Protein AF-A0A9N9AGW9-F1 (afdb_monomer)

Foldseek 3Di:
DDDDDDDDPDDPPDDDPVRDPDPCPCVVVVCVVVVDDDDDDDDDDDDDDDPPPDPPPDDDDDDDDDDPDPDPVVVVVVVVVVVVVVVVVVVVVVVVVVVVVVVVVVVVVVVVVVVVVVVVVVVVVVVVVVVVVVVVVVVVVVVVVVVVVLVVLQVVQLVVQLPPLCCQPPVNLVPDALVVVQVSHSVVLLVVLLVVLPVPPDPPDPRVSSVVSSVVVLVVSCVVDVSRFGSVLVSVQVCCCPPVVDLWGQDSNRDIDGNPDPVVVVVVVVVSVVVSVVVVVVVVPPPDDD

Structure (mmCIF, N/CA/C/O backbone):
data_AF-A0A9N9AGW9-F1
#
_entry.id   AF-A0A9N9AGW9-F1
#
loop_
_atom_site.group_PDB
_atom_site.id
_atom_site.type_symbol
_atom_site.label_atom_id
_atom_site.label_alt_id
_atom_site.label_comp_id
_atom_site.label_asym_id
_atom_site.label_entity_id
_atom_site.label_seq_id
_atom_site.pdbx_PDB_ins_code
_atom_site.Cartn_x
_atom_site.Cartn_y
_atom_site.Cartn_z
_atom_site.occupancy
_atom_site.B_iso_or_equiv
_atom_site.auth_seq_id
_atom_site.auth_comp_id
_atom_site.auth_asym_id
_atom_site.auth_atom_id
_atom_site.pdbx_PDB_model_num
ATOM 1 N N . MET A 1 1 ? -45.856 -18.310 5.777 1.00 39.62 1 MET A N 1
ATOM 2 C CA . MET A 1 1 ? -45.037 -18.115 4.560 1.00 39.62 1 MET A CA 1
ATOM 3 C C . MET A 1 1 ? -43.568 -18.125 4.965 1.00 39.62 1 MET A C 1
ATOM 5 O O . MET A 1 1 ? -43.190 -17.313 5.794 1.00 39.62 1 MET A O 1
ATOM 9 N N . ARG A 1 2 ? -42.775 -19.092 4.481 1.00 32.56 2 ARG A N 1
ATOM 10 C CA . ARG A 1 2 ? -41.325 -19.179 4.751 1.00 32.56 2 ARG A CA 1
ATOM 11 C C . ARG A 1 2 ? -40.558 -18.395 3.678 1.00 32.56 2 ARG A C 1
ATOM 13 O O . ARG A 1 2 ? -40.870 -18.600 2.503 1.00 32.56 2 ARG A O 1
ATOM 20 N N . PRO A 1 3 ? -39.548 -17.579 4.019 1.00 37.03 3 PRO A N 1
ATOM 21 C CA . PRO A 1 3 ? -38.620 -17.078 3.022 1.00 37.03 3 PRO A CA 1
ATOM 22 C C . PRO A 1 3 ? -37.654 -18.196 2.613 1.00 37.03 3 PRO A C 1
ATOM 24 O O . PRO A 1 3 ? -37.160 -18.966 3.438 1.00 37.03 3 PRO A O 1
ATOM 27 N N . LYS A 1 4 ? -37.462 -18.317 1.299 1.00 39.00 4 LYS A N 1
ATOM 28 C CA . LYS A 1 4 ? -36.583 -19.284 0.639 1.00 39.00 4 LYS A CA 1
ATOM 29 C C . LYS A 1 4 ? -35.119 -18.865 0.812 1.00 39.00 4 LYS A C 1
ATOM 31 O O . LYS A 1 4 ? -34.799 -17.685 0.737 1.00 39.00 4 LYS A O 1
ATOM 36 N N . ASN A 1 5 ? -34.261 -19.869 0.991 1.00 38.06 5 ASN A N 1
ATOM 37 C CA . ASN A 1 5 ? -32.802 -19.790 1.045 1.00 38.06 5 ASN A CA 1
ATOM 38 C C . ASN A 1 5 ? -32.203 -18.892 -0.052 1.00 38.06 5 ASN A C 1
ATOM 40 O O . ASN A 1 5 ? -32.338 -19.191 -1.241 1.00 38.06 5 ASN A O 1
ATOM 44 N N . LEU A 1 6 ? -31.471 -17.855 0.357 1.00 41.34 6 LEU A N 1
ATOM 45 C CA . LEU A 1 6 ? -30.494 -17.165 -0.483 1.00 41.34 6 LEU A CA 1
ATOM 46 C C . LEU A 1 6 ? -29.223 -18.023 -0.545 1.00 41.34 6 LEU A C 1
ATOM 48 O O . LEU A 1 6 ? -28.605 -18.313 0.477 1.00 41.34 6 LEU A O 1
ATOM 52 N N . ARG A 1 7 ? -28.872 -18.474 -1.754 1.00 37.84 7 ARG A N 1
ATOM 53 C CA . ARG A 1 7 ? -27.597 -19.146 -2.048 1.00 37.84 7 ARG A CA 1
ATOM 54 C C . ARG A 1 7 ? -26.442 -18.140 -1.923 1.00 37.84 7 ARG A C 1
ATOM 56 O O . ARG A 1 7 ? -26.651 -16.974 -2.262 1.00 37.84 7 ARG A O 1
ATOM 63 N N . PRO A 1 8 ? -25.227 -18.562 -1.534 1.00 39.12 8 PRO A N 1
ATOM 64 C CA . PRO A 1 8 ? -24.060 -17.692 -1.581 1.00 39.12 8 PRO A CA 1
ATOM 65 C C . PRO A 1 8 ? -23.710 -17.380 -3.040 1.00 39.12 8 PRO A C 1
ATOM 67 O O . PRO A 1 8 ? -23.659 -18.284 -3.879 1.00 39.12 8 PRO A O 1
ATOM 70 N N . LEU A 1 9 ? -23.479 -16.101 -3.335 1.00 39.25 9 LEU A N 1
ATOM 71 C CA . LEU A 1 9 ? -22.950 -15.648 -4.614 1.00 39.25 9 LEU A CA 1
ATOM 72 C C . LEU A 1 9 ? -21.579 -16.289 -4.873 1.00 39.25 9 LEU A C 1
ATOM 74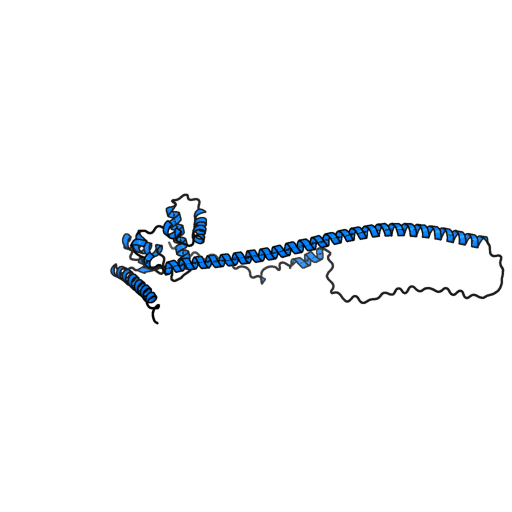 O O . LEU A 1 9 ? -20.635 -16.115 -4.109 1.00 39.25 9 LEU A O 1
ATOM 78 N N . SER A 1 10 ? -21.545 -17.041 -5.971 1.00 39.97 10 SER A N 1
ATOM 79 C CA . SER A 1 10 ? -20.407 -17.509 -6.760 1.00 39.97 10 SER A CA 1
ATOM 80 C C . SER A 1 10 ? -19.056 -16.873 -6.413 1.00 39.97 10 SER A C 1
ATOM 82 O O . SER A 1 10 ? -18.789 -15.721 -6.752 1.00 39.97 10 SER A O 1
ATOM 84 N N . ALA A 1 11 ? -18.165 -17.678 -5.835 1.00 41.03 11 ALA A N 1
ATOM 85 C CA . ALA A 1 11 ? -16.736 -17.416 -5.852 1.00 41.03 11 ALA A CA 1
ATOM 86 C C . ALA A 1 11 ? -16.275 -17.302 -7.313 1.00 41.03 11 ALA A C 1
ATOM 88 O O . ALA A 1 11 ? -16.362 -18.263 -8.077 1.00 41.03 11 ALA A O 1
ATOM 89 N N . TYR A 1 12 ? -15.802 -16.123 -7.712 1.00 48.88 12 TYR A N 1
ATOM 90 C CA . TYR A 1 12 ? -15.108 -15.941 -8.981 1.00 48.88 12 TYR A CA 1
ATOM 91 C C . TYR A 1 12 ? -13.812 -16.760 -8.946 1.00 48.88 12 TYR A C 1
ATOM 93 O O . TYR A 1 12 ? -12.793 -16.330 -8.405 1.00 48.88 12 TYR A O 1
ATOM 101 N N . LEU A 1 13 ? -13.864 -17.971 -9.497 1.00 53.69 13 LEU A N 1
ATOM 102 C CA . LEU A 1 13 ? -12.686 -18.773 -9.799 1.00 53.69 13 LEU A CA 1
ATOM 103 C C . LEU A 1 13 ? -11.883 -18.033 -10.873 1.00 53.69 13 LEU A C 1
ATOM 105 O O . LEU A 1 13 ? -12.264 -18.020 -12.042 1.00 53.69 13 LEU A O 1
ATOM 109 N N . LYS A 1 14 ? -10.783 -17.387 -10.472 1.00 54.12 14 LYS A N 1
ATOM 110 C CA . LYS A 1 14 ? -9.807 -16.838 -11.420 1.00 54.12 14 LYS A CA 1
ATOM 111 C C . LYS A 1 14 ? -9.268 -17.989 -12.291 1.00 54.12 14 LYS A C 1
ATOM 113 O O . LYS A 1 14 ? -8.845 -19.000 -11.720 1.00 54.12 14 LYS A O 1
ATOM 118 N N . PRO A 1 15 ? -9.281 -17.869 -13.632 1.00 61.16 15 PRO A N 1
ATOM 119 C CA . PRO A 1 15 ? -8.738 -18.896 -14.515 1.00 61.16 15 PRO A CA 1
ATOM 120 C C . PRO A 1 15 ? -7.250 -19.108 -14.218 1.00 61.16 15 PRO A C 1
ATOM 122 O O . PRO A 1 15 ? -6.514 -18.157 -13.940 1.00 61.16 15 PRO A O 1
ATOM 125 N N . LYS A 1 16 ? -6.809 -20.370 -14.212 1.00 65.25 16 LYS A N 1
ATOM 126 C CA . LYS A 1 16 ? -5.402 -20.702 -13.958 1.00 65.25 16 LYS A CA 1
ATOM 127 C C . LYS A 1 16 ? -4.586 -20.290 -15.183 1.00 65.25 16 LYS A C 1
ATOM 129 O O . LYS A 1 16 ? -5.079 -20.362 -16.299 1.00 65.25 16 LYS A O 1
ATOM 134 N N . ALA A 1 17 ? -3.322 -19.916 -14.991 1.00 55.41 17 ALA A N 1
ATOM 135 C CA . ALA A 1 17 ? -2.456 -19.426 -16.072 1.00 55.41 17 ALA A CA 1
ATOM 136 C C . ALA A 1 17 ? -2.334 -20.388 -17.274 1.00 55.41 17 ALA A C 1
ATOM 138 O O . ALA A 1 17 ? -2.163 -19.943 -18.398 1.00 55.41 17 ALA A O 1
ATOM 139 N N . LYS A 1 18 ? -2.482 -21.699 -17.047 1.00 66.62 18 LYS A N 1
ATOM 140 C CA . LYS A 1 18 ? -2.506 -22.731 -18.098 1.00 66.62 18 LYS A CA 1
ATOM 141 C C . LYS A 1 18 ? -3.755 -22.707 -18.994 1.00 66.62 18 LYS A C 1
ATOM 143 O O . LYS A 1 18 ? -3.737 -23.309 -20.059 1.00 66.62 18 LYS A O 1
ATOM 148 N N . ASP A 1 19 ? -4.826 -22.065 -18.530 1.00 70.25 19 ASP A N 1
ATOM 149 C CA . ASP A 1 19 ? -6.111 -21.947 -19.223 1.00 70.25 19 ASP A CA 1
ATOM 150 C C . ASP A 1 19 ? -6.223 -20.586 -19.950 1.00 70.25 19 ASP A C 1
ATOM 152 O O . ASP A 1 19 ? -7.239 -20.302 -20.582 1.00 70.25 19 ASP A O 1
ATOM 156 N N . LEU A 1 20 ? -5.189 -19.734 -19.853 1.00 69.56 20 LEU A N 1
ATOM 157 C CA . LEU A 1 20 ? -5.075 -18.481 -20.597 1.00 69.56 20 LEU A CA 1
ATOM 158 C C . LEU A 1 20 ? -4.265 -18.713 -21.883 1.00 69.56 20 LEU A C 1
ATOM 160 O O . LEU A 1 20 ? -3.260 -19.427 -21.847 1.00 69.56 20 LEU A O 1
ATOM 164 N N . PRO A 1 21 ? -4.669 -18.115 -23.016 1.00 68.56 21 PRO A N 1
ATOM 165 C CA . PRO A 1 21 ? -3.912 -18.219 -24.255 1.00 68.56 21 PRO A CA 1
ATOM 166 C C . PRO A 1 21 ? -2.508 -17.634 -24.068 1.00 68.56 21 PRO A C 1
ATOM 168 O O . PRO A 1 21 ? -2.328 -16.606 -23.411 1.00 68.56 21 PRO A O 1
ATOM 171 N N . CYS A 1 22 ? -1.503 -18.301 -24.639 1.00 67.94 22 CYS A N 1
ATOM 172 C CA . CYS A 1 22 ? -0.135 -17.800 -24.622 1.00 67.94 22 CYS A CA 1
ATOM 173 C C . CYS A 1 22 ? -0.100 -16.421 -25.292 1.00 67.94 22 CYS A C 1
ATOM 175 O O . CYS A 1 22 ? -0.507 -16.285 -26.444 1.00 67.94 22 CYS A O 1
ATOM 177 N N . LEU A 1 23 ? 0.430 -15.416 -24.590 1.00 65.38 23 LEU A N 1
ATOM 178 C CA . LEU A 1 23 ? 0.577 -14.046 -25.102 1.00 65.38 23 LEU A CA 1
ATOM 179 C C . LEU A 1 23 ? 1.407 -13.970 -26.396 1.00 65.38 23 LEU A C 1
ATOM 181 O O . LEU A 1 23 ? 1.307 -13.001 -27.138 1.00 65.38 23 LEU A O 1
ATOM 185 N N . PHE A 1 24 ? 2.199 -15.007 -26.671 1.00 62.34 24 PHE A N 1
ATOM 186 C CA . PHE A 1 24 ? 3.050 -15.125 -27.851 1.00 62.34 24 PHE A CA 1
ATOM 187 C C . PHE A 1 24 ? 2.511 -16.108 -28.897 1.00 62.34 24 PHE A C 1
ATOM 189 O O . PHE A 1 24 ? 3.219 -16.402 -29.856 1.00 62.34 24 PHE A O 1
ATOM 196 N N . ALA A 1 25 ? 1.287 -16.627 -28.741 1.00 70.81 25 ALA A N 1
ATOM 197 C CA . ALA A 1 25 ? 0.709 -17.582 -29.691 1.00 70.81 25 ALA A CA 1
ATOM 198 C C . ALA A 1 25 ? 0.660 -17.016 -31.121 1.00 70.81 25 ALA A C 1
ATOM 200 O O . ALA A 1 25 ? 0.974 -17.722 -32.071 1.00 70.81 25 ALA A O 1
ATOM 201 N N . GLU A 1 26 ? 0.359 -15.723 -31.255 1.00 65.44 26 GLU A N 1
ATOM 202 C CA . GLU A 1 26 ? 0.309 -15.022 -32.546 1.00 65.44 26 GLU A CA 1
ATOM 203 C C . GLU A 1 26 ? 1.670 -14.482 -33.005 1.00 65.44 26 GLU A C 1
ATOM 205 O O . GLU A 1 26 ? 1.784 -13.953 -34.111 1.00 65.44 26 GLU A O 1
ATOM 210 N N . LEU A 1 27 ? 2.711 -14.564 -32.164 1.00 65.62 27 LEU A N 1
ATOM 211 C CA . LEU A 1 27 ? 4.005 -13.959 -32.476 1.00 65.62 27 LEU A CA 1
ATOM 212 C C . LEU A 1 27 ? 4.631 -14.639 -33.693 1.00 65.62 27 LEU A C 1
ATOM 214 O O . LEU A 1 27 ? 5.149 -13.949 -34.555 1.00 65.62 27 LEU A O 1
ATOM 218 N N . VAL A 1 28 ? 4.547 -15.968 -33.790 1.00 62.41 28 VAL A N 1
ATOM 219 C CA . VAL A 1 28 ? 5.167 -16.744 -34.878 1.00 62.41 28 VAL A CA 1
ATOM 220 C C . VAL A 1 28 ? 4.472 -16.502 -36.227 1.00 62.41 28 VAL A C 1
ATOM 222 O O . VAL A 1 28 ? 5.151 -16.347 -37.245 1.00 62.41 28 VAL A O 1
ATOM 225 N N . GLU A 1 29 ? 3.139 -16.399 -36.243 1.00 65.12 29 GLU A N 1
ATOM 226 C CA . GLU A 1 29 ? 2.378 -16.042 -37.453 1.00 65.12 29 GLU A CA 1
ATOM 227 C C . GLU A 1 29 ? 2.685 -14.605 -37.896 1.00 65.12 29 GLU A C 1
ATOM 229 O O . GLU A 1 29 ? 3.076 -14.382 -39.040 1.00 65.12 29 GLU A O 1
ATOM 234 N N . LYS A 1 30 ? 2.654 -13.629 -36.980 1.00 69.25 30 LYS A N 1
ATOM 235 C CA . LYS A 1 30 ? 2.974 -12.230 -37.323 1.00 69.25 30 LYS A CA 1
ATOM 236 C C . LYS A 1 30 ? 4.440 -12.023 -37.723 1.00 69.25 30 LYS A C 1
ATOM 238 O O . LYS A 1 30 ? 4.740 -11.147 -38.530 1.00 69.25 30 LYS A O 1
ATOM 243 N N . TYR A 1 31 ? 5.363 -12.827 -37.190 1.00 64.06 31 TYR A N 1
ATOM 244 C CA . TYR A 1 31 ? 6.790 -12.757 -37.527 1.00 64.06 31 TYR A CA 1
ATOM 245 C C . TYR A 1 31 ? 7.067 -13.183 -38.975 1.00 64.06 31 TYR A C 1
ATOM 247 O O . TYR A 1 31 ? 7.946 -12.620 -39.627 1.00 64.06 31 TYR A O 1
ATOM 255 N N . SER A 1 32 ? 6.304 -14.153 -39.487 1.00 60.47 32 SER A N 1
ATOM 256 C CA . SER A 1 32 ? 6.436 -14.648 -40.862 1.00 60.47 32 SER A CA 1
ATOM 257 C C . SER A 1 32 ? 5.759 -13.729 -41.887 1.00 60.47 32 SER A C 1
ATOM 259 O O . SER A 1 32 ? 6.286 -13.559 -42.986 1.00 60.47 32 SER A O 1
ATOM 261 N N . GLU A 1 33 ? 4.674 -13.044 -41.512 1.00 71.06 33 GLU A N 1
ATOM 262 C CA . GLU A 1 33 ? 4.042 -11.999 -42.337 1.00 71.06 33 GLU A CA 1
ATOM 263 C C . GLU A 1 33 ? 4.923 -10.750 -42.518 1.00 71.06 33 GLU A C 1
ATOM 265 O O . GLU A 1 33 ? 4.867 -10.094 -43.557 1.00 71.06 33 GLU A O 1
ATOM 270 N N . ALA A 1 34 ? 5.782 -10.436 -41.542 1.00 72.12 34 ALA A N 1
ATOM 271 C CA . ALA A 1 34 ? 6.659 -9.262 -41.573 1.00 72.12 34 ALA A CA 1
ATOM 272 C C . ALA A 1 34 ? 7.872 -9.392 -42.522 1.00 72.12 34 ALA A C 1
ATOM 274 O O . ALA A 1 34 ? 8.691 -8.475 -42.598 1.00 72.12 34 ALA A O 1
ATOM 275 N N . GLY A 1 35 ? 8.024 -10.516 -43.236 1.00 58.09 35 GLY A N 1
ATOM 276 C CA . GLY A 1 35 ? 9.119 -10.730 -44.193 1.00 58.09 35 GLY A CA 1
ATOM 277 C C . GLY A 1 35 ? 10.514 -10.808 -43.557 1.00 58.09 35 GLY A C 1
ATOM 278 O O . GLY A 1 35 ? 11.524 -10.667 -44.252 1.00 58.09 35 GLY A O 1
ATOM 279 N N . LEU A 1 36 ? 10.589 -11.016 -42.240 1.00 58.62 36 LEU A N 1
ATOM 280 C CA . LEU A 1 36 ? 11.844 -11.130 -41.503 1.00 58.62 36 LEU A CA 1
ATOM 281 C C . LEU A 1 36 ? 12.452 -12.522 -41.724 1.00 58.62 36 LEU A C 1
ATOM 283 O O . LEU A 1 36 ? 11.778 -13.542 -41.590 1.00 58.62 36 LEU A O 1
ATOM 287 N N . LYS A 1 37 ? 13.743 -12.571 -42.074 1.00 63.19 37 LYS A N 1
ATOM 288 C CA . LYS A 1 37 ? 14.465 -13.839 -42.259 1.00 63.19 37 LYS A CA 1
ATOM 289 C C . LYS A 1 37 ? 14.507 -14.617 -40.942 1.00 63.19 37 LYS A C 1
ATOM 291 O O . LYS A 1 37 ? 14.854 -14.055 -39.906 1.00 63.19 37 LYS A O 1
ATOM 296 N N . SER A 1 38 ? 14.216 -15.918 -40.997 1.00 57.28 38 SER A N 1
ATOM 297 C CA . SER A 1 38 ? 14.439 -16.818 -39.866 1.00 57.28 38 SER A CA 1
ATOM 298 C C . SER A 1 38 ? 15.921 -16.817 -39.496 1.00 57.28 38 SER A C 1
ATOM 300 O O . SER A 1 38 ? 16.772 -16.964 -40.375 1.00 57.28 38 SER A O 1
ATOM 302 N N . CYS A 1 39 ? 16.231 -16.664 -38.209 1.00 45.19 39 CYS A N 1
ATOM 303 C CA . CYS A 1 39 ? 17.586 -16.842 -37.701 1.00 45.19 39 CYS A CA 1
ATOM 304 C C . CYS A 1 39 ? 18.043 -18.281 -37.972 1.00 45.19 39 CYS A C 1
ATOM 306 O O . CYS A 1 39 ? 17.674 -19.198 -37.242 1.00 45.19 39 CYS A O 1
ATOM 308 N N . GLU A 1 40 ? 18.838 -18.484 -39.019 1.00 49.09 40 GLU A N 1
ATOM 309 C CA . GLU A 1 40 ? 19.599 -19.717 -39.174 1.00 49.09 40 GLU A CA 1
ATOM 310 C C . GLU A 1 40 ? 20.774 -19.689 -38.194 1.00 49.09 40 GLU A C 1
ATOM 312 O O . GLU A 1 40 ? 21.526 -18.714 -38.113 1.00 49.09 40 GLU A O 1
ATOM 317 N N . GLU A 1 41 ? 20.918 -20.761 -37.417 1.00 43.53 41 GLU A N 1
ATOM 318 C CA . GLU A 1 41 ? 22.065 -20.969 -36.542 1.00 43.53 41 GLU A CA 1
ATOM 319 C C . GLU A 1 41 ? 23.362 -20.889 -37.359 1.00 43.53 41 GLU A C 1
ATOM 321 O O . GLU A 1 41 ? 23.598 -21.684 -38.271 1.00 43.53 41 GLU A O 1
ATOM 326 N N . ASN A 1 42 ? 24.207 -19.913 -37.014 1.00 39.69 42 ASN A N 1
ATOM 327 C CA . ASN A 1 42 ? 25.498 -19.638 -37.639 1.00 39.69 42 ASN A CA 1
ATOM 328 C C . ASN A 1 42 ? 26.377 -20.897 -37.745 1.00 39.69 42 ASN A C 1
ATOM 330 O O . ASN A 1 42 ? 27.149 -21.232 -36.840 1.00 39.69 42 ASN A O 1
ATOM 334 N N . LYS A 1 43 ? 26.361 -21.548 -38.910 1.00 42.94 43 LYS A N 1
ATOM 335 C CA . LYS A 1 43 ? 27.459 -22.414 -39.338 1.00 42.94 43 LYS A CA 1
ATOM 336 C C . LYS A 1 43 ? 28.600 -21.528 -39.827 1.00 42.94 43 LYS A C 1
ATOM 338 O O . LYS A 1 43 ? 28.563 -21.011 -40.932 1.00 42.94 43 LYS A O 1
ATOM 343 N N . ARG A 1 44 ? 29.599 -21.376 -38.951 1.00 36.81 44 ARG A N 1
ATOM 344 C CA . ARG A 1 44 ? 31.030 -21.142 -39.227 1.00 36.81 44 ARG A CA 1
ATOM 345 C C . ARG A 1 44 ? 31.345 -20.490 -40.585 1.00 36.81 44 ARG A C 1
ATOM 347 O O . ARG A 1 44 ? 31.423 -21.183 -41.594 1.00 36.81 44 ARG A O 1
ATOM 354 N N . PHE A 1 45 ? 31.714 -19.210 -40.555 1.00 33.66 45 PHE A N 1
ATOM 355 C CA . PHE A 1 45 ? 32.563 -18.613 -41.587 1.00 33.66 45 PHE A CA 1
ATOM 356 C C . PHE A 1 45 ? 33.915 -19.346 -41.604 1.00 33.66 45 PHE A C 1
ATOM 358 O O . PHE A 1 45 ? 34.796 -19.078 -40.787 1.00 33.66 45 PHE A O 1
ATOM 365 N N . ARG A 1 46 ? 34.053 -20.326 -42.501 1.00 33.81 46 ARG A N 1
ATOM 366 C CA . ARG A 1 46 ? 35.348 -20.784 -43.007 1.00 33.81 46 ARG A CA 1
ATOM 367 C C . ARG A 1 46 ? 35.615 -20.062 -44.319 1.00 33.81 46 ARG A C 1
ATOM 369 O O . ARG A 1 46 ? 34.702 -19.880 -45.120 1.00 33.81 46 ARG A O 1
ATOM 376 N N . SER A 1 47 ? 36.862 -19.632 -44.451 1.00 42.22 47 SER A N 1
ATOM 377 C CA . SER A 1 47 ? 37.442 -19.023 -45.634 1.00 42.22 47 SER A CA 1
ATOM 378 C C . SER A 1 47 ? 37.238 -19.892 -46.872 1.00 42.22 47 SER A C 1
ATOM 380 O O . SER A 1 47 ? 37.228 -21.118 -46.774 1.00 42.22 47 SER A O 1
ATOM 382 N N . ASP A 1 48 ? 37.058 -19.225 -48.008 1.00 32.31 48 ASP A N 1
ATOM 383 C CA . ASP A 1 48 ? 37.844 -19.397 -49.236 1.00 32.31 48 ASP A CA 1
ATOM 384 C C . ASP A 1 48 ? 36.969 -19.046 -50.435 1.00 32.31 48 ASP A C 1
ATOM 386 O O . ASP A 1 48 ? 35.952 -19.688 -50.665 1.00 32.31 48 ASP A O 1
ATOM 390 N N . THR A 1 49 ? 37.424 -18.086 -51.238 1.00 33.81 49 THR A N 1
ATOM 391 C CA . THR A 1 49 ? 37.398 -18.232 -52.697 1.00 33.81 49 THR A CA 1
ATOM 392 C C . THR A 1 49 ? 38.539 -17.414 -53.288 1.00 33.81 49 THR A C 1
ATOM 394 O O . THR A 1 49 ? 38.436 -16.198 -53.431 1.00 33.81 49 THR A O 1
ATOM 397 N N . ASN A 1 50 ? 39.633 -18.125 -53.559 1.00 37.53 50 ASN A N 1
ATOM 398 C CA . ASN A 1 50 ? 40.554 -17.993 -54.685 1.00 37.53 50 ASN A CA 1
ATOM 399 C C . ASN A 1 50 ? 40.283 -16.837 -55.663 1.00 37.53 50 ASN A C 1
ATOM 401 O O . ASN A 1 50 ? 39.372 -16.907 -56.487 1.00 37.53 50 ASN A O 1
ATOM 405 N N . GLU A 1 51 ? 41.192 -15.864 -55.675 1.00 37.47 51 GLU A N 1
ATOM 406 C CA . GLU A 1 51 ? 41.552 -15.133 -56.891 1.00 37.47 51 GLU A CA 1
ATOM 407 C C . GLU A 1 51 ? 42.607 -15.949 -57.653 1.00 37.47 51 GLU A C 1
ATOM 409 O O . GLU A 1 51 ? 43.791 -15.628 -57.656 1.00 37.47 51 GLU A O 1
ATOM 414 N N . ASP A 1 52 ? 42.171 -17.027 -58.305 1.00 40.22 52 ASP A N 1
ATOM 415 C CA . ASP A 1 52 ? 42.926 -17.626 -59.405 1.00 40.22 52 ASP A CA 1
ATOM 416 C C . ASP A 1 52 ? 42.445 -16.969 -60.701 1.00 40.22 52 ASP A C 1
ATOM 418 O O . ASP A 1 52 ? 41.579 -17.494 -61.397 1.00 40.22 52 ASP A O 1
ATOM 422 N N . ASN A 1 53 ? 43.000 -15.803 -61.039 1.00 38.69 53 ASN A N 1
ATOM 423 C CA . ASN A 1 53 ? 42.971 -15.321 -62.418 1.00 38.69 53 ASN A CA 1
ATOM 424 C C . ASN A 1 53 ? 44.364 -15.464 -63.023 1.00 38.69 53 ASN A C 1
ATOM 426 O O . ASN A 1 53 ? 45.219 -14.583 -62.971 1.00 38.69 53 ASN A O 1
ATOM 430 N N . VAL A 1 54 ? 44.538 -16.666 -63.565 1.00 37.59 54 VAL A N 1
ATOM 431 C CA . VAL A 1 54 ? 45.455 -17.095 -64.616 1.00 37.59 54 VAL A CA 1
ATOM 432 C C . VAL A 1 54 ? 45.982 -15.912 -65.437 1.00 37.59 54 VAL A C 1
ATOM 434 O O . VAL A 1 54 ? 45.323 -15.418 -66.352 1.00 37.59 54 VAL A O 1
ATOM 437 N N . ILE A 1 55 ? 47.220 -15.497 -65.160 1.00 39.94 55 ILE A N 1
ATOM 438 C CA . ILE A 1 55 ? 48.035 -14.800 -66.154 1.00 39.94 55 ILE A CA 1
ATOM 439 C C . ILE A 1 55 ? 48.325 -15.838 -67.237 1.00 39.94 55 ILE A C 1
ATOM 441 O O . ILE A 1 55 ? 49.230 -16.664 -67.107 1.00 39.94 55 ILE A O 1
ATOM 445 N N . ALA A 1 56 ? 47.524 -15.825 -68.300 1.00 37.25 56 ALA A N 1
ATOM 446 C CA . ALA A 1 56 ? 47.870 -16.488 -69.543 1.00 37.25 56 ALA A CA 1
ATOM 447 C C . ALA A 1 56 ? 49.109 -15.776 -70.105 1.00 37.25 56 ALA A C 1
ATOM 449 O O . ALA A 1 56 ? 49.021 -14.771 -70.807 1.00 37.25 56 ALA A O 1
ATOM 450 N N . SER A 1 57 ? 50.283 -16.271 -69.720 1.00 39.16 57 SER A N 1
ATOM 451 C CA . SER A 1 57 ? 51.549 -15.963 -70.367 1.00 39.16 57 SER A CA 1
ATOM 452 C C . SER A 1 57 ? 51.436 -16.427 -71.817 1.00 39.16 57 SER A C 1
ATOM 454 O O . SER A 1 57 ? 51.475 -17.623 -72.105 1.00 39.16 57 SER A O 1
ATOM 456 N N . ILE A 1 58 ? 51.231 -15.479 -72.728 1.00 37.97 58 ILE A N 1
ATOM 457 C CA . ILE A 1 58 ? 51.360 -15.719 -74.161 1.00 37.97 58 ILE A CA 1
ATOM 458 C C . ILE A 1 58 ? 52.853 -15.938 -74.417 1.00 37.97 58 ILE A C 1
ATOM 460 O O . ILE A 1 58 ? 53.633 -14.989 -74.473 1.00 37.97 58 ILE A O 1
ATOM 464 N N . ARG A 1 59 ? 53.259 -17.206 -74.520 1.00 36.94 59 ARG A N 1
ATOM 465 C CA . ARG A 1 59 ? 54.495 -17.581 -75.207 1.00 36.94 59 ARG A CA 1
ATOM 466 C C . ARG A 1 59 ? 54.238 -17.408 -76.699 1.00 36.94 59 ARG A C 1
ATOM 468 O O . ARG A 1 59 ? 53.366 -18.079 -77.243 1.00 36.94 59 ARG A O 1
ATOM 475 N N . PHE A 1 60 ? 54.974 -16.509 -77.338 1.00 33.62 60 PHE A N 1
ATOM 476 C CA . PHE A 1 60 ? 55.160 -16.553 -78.781 1.00 33.62 60 PHE A CA 1
ATOM 477 C C . PHE A 1 60 ? 56.409 -17.388 -79.043 1.00 33.62 60 PHE A C 1
ATOM 479 O O . PHE A 1 60 ? 57.516 -16.874 -78.931 1.00 33.62 60 PHE A O 1
ATOM 486 N N . ASP A 1 61 ? 56.212 -18.663 -79.369 1.00 37.09 61 ASP A N 1
ATOM 487 C CA . ASP A 1 61 ? 57.191 -19.420 -80.141 1.00 37.09 61 ASP A CA 1
ATOM 488 C C . ASP A 1 61 ? 56.652 -19.517 -81.567 1.00 37.09 61 ASP A C 1
ATOM 490 O O . ASP A 1 61 ? 55.642 -20.175 -81.827 1.00 37.09 61 ASP A O 1
ATOM 494 N N . THR A 1 62 ? 57.304 -18.821 -82.491 1.00 37.00 62 THR A N 1
ATOM 495 C CA . THR A 1 62 ? 57.325 -19.187 -83.909 1.00 37.00 62 THR A CA 1
ATOM 496 C C . THR A 1 62 ? 58.576 -18.564 -84.521 1.00 37.00 62 THR A C 1
ATOM 498 O O . THR A 1 62 ? 58.558 -17.451 -85.037 1.00 37.00 62 THR A O 1
ATOM 501 N N . GLU A 1 63 ? 59.697 -19.273 -84.389 1.00 45.09 63 GLU A N 1
ATOM 502 C CA . GLU A 1 63 ? 60.742 -19.210 -85.407 1.00 45.09 63 GLU A CA 1
ATOM 503 C C . GLU A 1 63 ? 60.239 -20.027 -86.599 1.00 45.09 63 GLU A C 1
ATOM 505 O O . GLU A 1 63 ? 60.135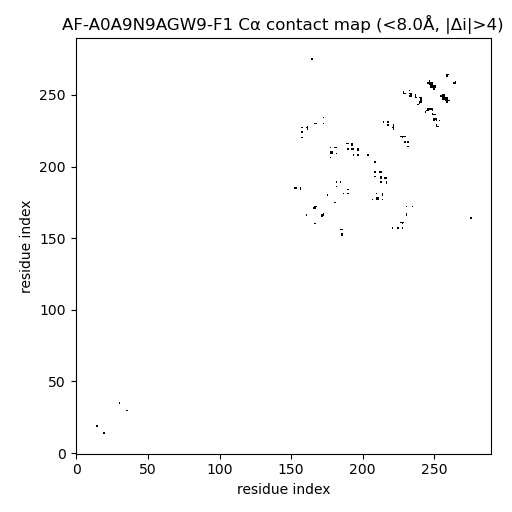 -21.249 -86.517 1.00 45.09 63 GLU A O 1
ATOM 510 N N . GLU A 1 64 ? 59.910 -19.355 -87.696 1.00 39.94 64 GLU A N 1
ATOM 511 C CA . GLU A 1 64 ? 60.075 -19.935 -89.024 1.00 39.94 64 GLU A CA 1
ATOM 512 C C . GLU A 1 64 ? 60.406 -18.805 -90.003 1.00 39.94 64 GLU A C 1
ATOM 514 O O . GLU A 1 64 ? 59.691 -17.809 -90.127 1.00 39.94 64 GLU A O 1
ATOM 519 N N . ASP A 1 65 ? 61.580 -18.948 -90.609 1.00 39.44 65 ASP A N 1
ATOM 520 C CA . ASP A 1 65 ? 62.170 -18.056 -91.592 1.00 39.44 65 ASP A CA 1
ATOM 521 C C . ASP A 1 65 ? 61.314 -17.913 -92.861 1.00 39.44 65 ASP A C 1
ATOM 523 O O . ASP A 1 65 ? 60.601 -18.826 -93.269 1.00 39.44 65 ASP A O 1
ATOM 527 N N . ASN A 1 66 ? 61.572 -16.804 -93.564 1.00 40.25 66 ASN A N 1
ATOM 528 C CA . ASN A 1 66 ? 61.249 -16.520 -94.969 1.00 40.25 66 ASN A CA 1
ATOM 529 C C . ASN A 1 66 ? 59.822 -16.053 -95.286 1.00 40.25 66 ASN A C 1
ATOM 531 O O . ASN A 1 66 ? 58.935 -16.828 -95.606 1.00 40.25 66 ASN A O 1
ATOM 535 N N . GLU A 1 67 ? 59.649 -14.735 -95.359 1.00 40.06 67 GLU A N 1
ATOM 536 C CA . GLU A 1 67 ? 59.620 -13.985 -96.627 1.00 40.06 67 GLU A CA 1
ATOM 537 C C . GLU A 1 67 ? 59.286 -12.522 -96.298 1.00 40.06 67 GLU A C 1
ATOM 539 O O . GLU A 1 67 ? 58.281 -12.221 -95.656 1.00 40.06 67 GLU A O 1
ATOM 544 N N . ILE A 1 68 ? 60.136 -11.581 -96.723 1.00 48.91 68 ILE A N 1
ATOM 545 C CA . ILE A 1 68 ? 59.848 -10.144 -96.625 1.00 48.91 68 ILE A CA 1
ATOM 546 C C . ILE A 1 68 ? 58.778 -9.823 -97.676 1.00 48.91 68 ILE A C 1
ATOM 548 O O . ILE A 1 68 ? 59.073 -9.354 -98.775 1.00 48.91 68 ILE A O 1
ATOM 552 N N . ALA A 1 69 ? 57.520 -10.095 -97.340 1.00 47.72 69 ALA A N 1
ATOM 553 C CA . ALA A 1 69 ? 56.388 -9.416 -97.945 1.00 47.72 69 ALA A CA 1
ATOM 554 C C . ALA A 1 69 ? 56.390 -7.964 -97.430 1.00 47.72 69 ALA A C 1
ATOM 556 O O . ALA A 1 69 ? 56.659 -7.740 -96.245 1.00 47.72 69 ALA A O 1
ATOM 557 N N . PRO A 1 70 ? 56.136 -6.951 -98.276 1.00 46.50 70 PRO A N 1
ATOM 558 C CA . PRO A 1 70 ? 56.176 -5.564 -97.841 1.00 46.50 70 PRO A CA 1
ATOM 559 C C . PRO A 1 70 ? 55.085 -5.358 -96.790 1.00 46.50 70 PRO A C 1
ATOM 561 O O . PRO A 1 70 ? 53.895 -5.385 -97.103 1.00 46.50 70 PRO A O 1
ATOM 564 N N . VAL A 1 71 ? 55.502 -5.173 -95.536 1.00 52.62 71 VAL A N 1
ATOM 565 C CA . VAL A 1 71 ? 54.627 -4.781 -94.432 1.00 52.62 71 VAL A CA 1
ATOM 566 C C . VAL A 1 71 ? 53.886 -3.530 -94.882 1.00 52.62 71 VAL A C 1
ATOM 568 O O . VAL A 1 71 ? 54.487 -2.480 -95.120 1.00 52.62 71 VAL A O 1
ATOM 571 N N . ASN A 1 72 ? 52.575 -3.665 -95.057 1.00 59.34 72 ASN A N 1
ATOM 572 C CA . ASN A 1 72 ? 51.708 -2.577 -95.461 1.00 59.34 72 ASN A CA 1
ATOM 573 C C . ASN A 1 72 ? 51.699 -1.551 -94.321 1.00 59.34 72 ASN A C 1
ATOM 575 O O . ASN A 1 72 ? 50.946 -1.684 -93.360 1.00 59.34 72 ASN A O 1
ATOM 579 N N . HIS A 1 73 ? 52.570 -0.539 -94.394 1.00 58.31 73 HIS A N 1
ATOM 580 C CA . HIS A 1 73 ? 52.687 0.534 -93.397 1.00 58.31 73 HIS A CA 1
ATOM 581 C C . HIS A 1 73 ? 51.329 1.177 -93.049 1.00 58.31 73 HIS A C 1
ATOM 583 O O . HIS A 1 73 ? 51.168 1.713 -91.955 1.00 58.31 73 HIS A O 1
ATOM 589 N N . SER A 1 74 ? 50.343 1.070 -93.946 1.00 66.00 74 SER A N 1
ATOM 590 C CA . SER A 1 74 ? 48.952 1.466 -93.727 1.00 66.00 74 SER A CA 1
ATOM 591 C C . SER A 1 74 ? 48.239 0.696 -92.599 1.00 66.00 74 SER A C 1
ATOM 593 O O . SER A 1 74 ? 47.445 1.305 -91.886 1.00 66.00 74 SER A O 1
ATOM 595 N N . ASP A 1 75 ? 48.507 -0.600 -92.398 1.00 70.19 75 ASP A N 1
ATOM 596 C CA . ASP A 1 75 ? 47.836 -1.423 -91.371 1.00 70.19 75 ASP A CA 1
ATOM 597 C C . ASP A 1 75 ? 48.369 -1.139 -89.961 1.00 70.19 75 ASP A C 1
ATOM 599 O O . ASP A 1 75 ? 47.599 -1.037 -89.008 1.00 70.19 75 ASP A O 1
ATOM 603 N N . VAL A 1 76 ? 49.680 -0.914 -89.821 1.00 75.88 76 VAL A N 1
ATOM 604 C CA . VAL A 1 76 ? 50.300 -0.554 -88.530 1.00 75.88 76 VAL A CA 1
ATOM 605 C C . VAL A 1 76 ? 49.831 0.827 -88.060 1.00 75.88 76 VAL A C 1
ATOM 607 O O . VAL A 1 76 ? 49.563 1.030 -86.876 1.00 75.88 76 VAL A O 1
ATOM 610 N N . ILE A 1 77 ? 49.686 1.777 -88.988 1.00 78.44 77 ILE A N 1
ATOM 611 C CA . ILE A 1 77 ? 49.146 3.115 -88.702 1.00 78.44 77 ILE A CA 1
ATOM 612 C C . ILE A 1 77 ? 47.679 3.027 -88.258 1.00 78.44 77 ILE A C 1
ATOM 614 O O . ILE A 1 77 ? 47.271 3.734 -87.335 1.00 78.44 77 ILE A O 1
ATOM 618 N N . LEU A 1 78 ? 46.894 2.141 -88.877 1.00 81.75 78 LEU A N 1
ATOM 619 C CA . LEU A 1 78 ? 45.495 1.921 -88.522 1.00 81.75 78 LEU A CA 1
ATOM 620 C C . LEU A 1 78 ? 45.344 1.304 -87.120 1.00 81.75 78 LEU A C 1
ATOM 622 O O . LEU A 1 78 ? 44.499 1.753 -86.345 1.00 81.75 78 LEU A O 1
ATOM 626 N N . GLU A 1 79 ? 46.166 0.313 -86.770 1.00 82.88 79 GLU A N 1
ATOM 627 C CA . GLU A 1 79 ? 46.181 -0.284 -85.426 1.00 82.88 79 GLU A CA 1
ATOM 628 C C . GLU A 1 79 ? 46.636 0.714 -84.348 1.00 82.88 79 GLU A C 1
ATOM 630 O O . GLU A 1 79 ? 46.057 0.762 -83.259 1.00 82.88 79 GLU A O 1
ATOM 635 N N . LEU A 1 80 ? 47.601 1.585 -84.660 1.00 87.81 80 LEU A N 1
ATOM 636 C CA . LEU A 1 80 ? 48.038 2.649 -83.753 1.00 87.81 80 LEU A CA 1
ATOM 637 C C . LEU A 1 80 ? 46.921 3.673 -83.475 1.00 87.81 80 LEU A C 1
ATOM 639 O O . LEU A 1 80 ? 46.743 4.086 -82.326 1.00 87.81 80 LEU A O 1
ATOM 643 N N . ASP A 1 81 ? 46.143 4.064 -84.491 1.00 87.50 81 ASP A N 1
ATOM 644 C CA . ASP A 1 81 ? 45.005 4.981 -84.312 1.00 87.50 81 ASP A CA 1
ATOM 645 C C . ASP A 1 81 ? 43.884 4.343 -83.474 1.00 87.50 81 ASP A C 1
ATOM 647 O O . ASP A 1 81 ? 43.328 4.986 -82.578 1.00 87.50 81 ASP A O 1
ATOM 651 N N . LYS A 1 82 ? 43.596 3.050 -83.685 1.00 91.00 82 LYS A N 1
ATOM 652 C CA . LYS A 1 82 ? 42.649 2.290 -82.847 1.00 91.00 82 LYS A CA 1
ATOM 653 C C . LYS A 1 82 ? 43.104 2.241 -81.388 1.00 91.00 82 LYS A C 1
ATOM 655 O O . LYS A 1 82 ? 42.307 2.529 -80.493 1.00 91.00 82 LYS A O 1
ATOM 660 N N . ALA A 1 83 ? 44.377 1.922 -81.145 1.00 87.88 83 ALA A N 1
ATOM 661 C CA . ALA A 1 83 ? 44.948 1.872 -79.801 1.00 87.88 83 ALA A CA 1
ATOM 662 C C . ALA A 1 83 ? 44.873 3.236 -79.098 1.00 87.88 83 ALA A C 1
ATOM 664 O O . ALA A 1 83 ? 44.533 3.312 -77.916 1.00 87.88 83 ALA A O 1
ATOM 665 N N . LYS A 1 84 ? 45.112 4.327 -79.834 1.00 93.56 84 LYS A N 1
ATOM 666 C CA . LYS A 1 84 ? 45.005 5.690 -79.306 1.00 93.56 84 LYS A CA 1
ATOM 667 C C . LYS A 1 84 ? 43.574 6.049 -78.892 1.00 93.56 84 LYS A C 1
ATOM 669 O O . LYS A 1 84 ? 43.376 6.551 -77.789 1.00 93.56 84 LYS A O 1
ATOM 674 N N . ARG A 1 85 ? 42.571 5.742 -79.723 1.00 92.19 85 ARG A N 1
ATOM 675 C CA . ARG A 1 85 ? 41.153 5.983 -79.384 1.00 92.19 85 ARG A CA 1
ATOM 676 C C . ARG A 1 85 ? 40.702 5.174 -78.169 1.00 92.19 85 ARG A C 1
ATOM 678 O O . ARG A 1 85 ? 39.972 5.690 -77.328 1.00 92.19 85 ARG A O 1
ATOM 685 N N . LEU A 1 86 ? 41.148 3.921 -78.061 1.00 93.12 86 LEU A N 1
ATOM 686 C CA . LEU A 1 86 ? 40.874 3.075 -76.895 1.00 93.12 86 LEU A CA 1
ATOM 687 C C . LEU A 1 86 ? 41.501 3.648 -75.621 1.00 93.12 86 LEU A C 1
ATOM 689 O O . LEU A 1 86 ? 40.859 3.651 -74.572 1.00 93.12 86 LEU A O 1
ATOM 693 N N . LEU A 1 87 ? 42.725 4.174 -75.709 1.00 94.00 87 LEU A N 1
ATOM 694 C CA . LEU A 1 87 ? 43.386 4.826 -74.582 1.00 94.00 87 LEU A CA 1
ATOM 695 C C . LEU A 1 87 ? 42.627 6.080 -74.123 1.00 94.00 87 LEU A C 1
ATOM 697 O O . LEU A 1 87 ? 42.413 6.253 -72.925 1.00 94.00 87 LEU A O 1
ATOM 701 N N . GLU A 1 88 ? 42.180 6.921 -75.058 1.00 93.62 88 GLU A N 1
ATOM 702 C CA . GLU A 1 88 ? 41.376 8.115 -74.756 1.00 93.62 88 GLU A CA 1
ATOM 703 C C . GLU A 1 88 ? 40.033 7.748 -74.100 1.00 93.62 88 GLU A C 1
ATOM 705 O O . GLU A 1 88 ? 39.626 8.380 -73.120 1.00 93.62 88 GLU A O 1
ATOM 710 N N . LEU A 1 89 ? 39.375 6.688 -74.580 1.00 94.31 89 LEU A N 1
ATOM 711 C CA . LEU A 1 89 ? 38.119 6.192 -74.014 1.00 94.31 89 LEU A CA 1
ATOM 712 C C . LEU A 1 89 ? 38.312 5.645 -72.593 1.00 94.31 89 LEU A C 1
ATOM 714 O O . LEU A 1 89 ? 37.561 6.010 -71.687 1.00 94.31 89 LEU A O 1
ATOM 718 N N . ASN A 1 90 ? 39.367 4.860 -72.370 1.00 94.06 90 ASN A N 1
ATOM 719 C CA . ASN A 1 90 ? 39.731 4.368 -71.041 1.00 94.06 90 ASN A CA 1
ATOM 720 C C . ASN A 1 90 ? 40.079 5.514 -70.084 1.00 94.06 90 ASN A C 1
ATOM 722 O O . ASN A 1 90 ? 39.700 5.485 -68.915 1.00 94.06 90 ASN A O 1
ATOM 726 N N . GLN A 1 91 ? 40.775 6.549 -70.558 1.00 95.75 91 GLN A N 1
ATOM 727 C CA . GLN A 1 91 ? 41.112 7.707 -69.734 1.00 95.75 91 GLN A CA 1
ATOM 728 C C . GLN A 1 91 ? 39.856 8.475 -69.304 1.00 95.75 91 GLN A C 1
ATOM 730 O O . GLN A 1 91 ? 39.753 8.883 -68.143 1.00 95.75 91 GLN A O 1
ATOM 735 N N . LEU A 1 92 ? 38.880 8.630 -70.203 1.00 94.88 92 LEU A N 1
ATOM 736 C CA . LEU A 1 92 ? 37.590 9.234 -69.876 1.00 94.88 92 LEU A CA 1
ATOM 737 C C . LEU A 1 92 ? 36.809 8.385 -68.864 1.00 94.88 92 LEU A C 1
ATOM 739 O O . LEU A 1 92 ? 36.270 8.927 -67.897 1.00 94.88 92 LEU A O 1
ATOM 743 N N . GLU A 1 93 ? 36.786 7.065 -69.039 1.00 95.69 93 GLU A N 1
ATOM 744 C CA . GLU A 1 93 ? 36.126 6.142 -68.112 1.00 95.69 93 GLU A CA 1
ATOM 745 C C . GLU A 1 93 ? 36.774 6.180 -66.718 1.00 95.69 93 GLU A C 1
ATOM 747 O O . GLU A 1 93 ? 36.073 6.249 -65.707 1.00 95.69 93 GLU A O 1
ATOM 752 N N . ILE A 1 94 ? 38.109 6.220 -66.640 1.00 94.94 94 ILE A N 1
ATOM 753 C CA . ILE A 1 94 ? 38.851 6.379 -65.380 1.00 94.94 94 ILE A CA 1
ATOM 754 C C . ILE A 1 94 ? 38.481 7.701 -64.701 1.00 94.94 94 ILE A C 1
ATOM 756 O O . ILE A 1 94 ? 38.249 7.731 -63.491 1.00 94.94 94 ILE A O 1
ATOM 760 N N . GLN A 1 95 ? 38.378 8.797 -65.458 1.00 95.44 95 GLN A N 1
ATOM 761 C CA . GLN A 1 95 ? 37.961 10.087 -64.907 1.00 95.44 95 GLN A CA 1
ATOM 762 C C . GLN A 1 95 ? 36.521 10.058 -64.384 1.00 95.44 95 GLN A C 1
ATOM 764 O O . GLN A 1 95 ? 36.249 10.631 -63.328 1.00 95.44 95 GLN A O 1
ATOM 769 N N . GLN A 1 96 ? 35.605 9.396 -65.092 1.00 96.00 96 GLN A N 1
ATOM 770 C CA . GLN A 1 96 ? 34.218 9.236 -64.650 1.00 96.00 96 GLN A CA 1
ATOM 771 C C . GLN A 1 96 ? 34.132 8.388 -63.378 1.00 96.00 96 GLN A C 1
ATOM 773 O O . GLN A 1 96 ? 33.552 8.839 -62.391 1.00 96.00 96 GLN A O 1
ATOM 778 N N . LYS A 1 97 ? 34.783 7.218 -63.355 1.00 96.94 97 LYS A N 1
ATOM 779 C CA . LYS A 1 97 ? 34.851 6.343 -62.173 1.00 96.94 97 LYS A CA 1
ATOM 780 C C . LYS A 1 97 ? 35.459 7.064 -60.972 1.00 96.94 97 LYS A C 1
ATOM 782 O O . LYS A 1 97 ? 34.934 6.956 -59.870 1.00 96.94 97 LYS A O 1
ATOM 787 N N . SER A 1 98 ? 36.516 7.848 -61.184 1.00 97.06 98 SER A N 1
ATOM 788 C CA . SER A 1 98 ? 37.154 8.640 -60.127 1.00 97.06 98 SER A CA 1
ATOM 789 C C . SER A 1 98 ? 36.194 9.664 -59.506 1.00 97.06 98 SER A C 1
ATOM 791 O O . SER A 1 98 ? 36.116 9.763 -58.282 1.00 97.06 98 SER A O 1
ATOM 793 N N . ARG A 1 99 ? 35.377 10.358 -60.315 1.00 95.75 99 ARG A N 1
ATOM 794 C CA . ARG A 1 99 ? 34.330 11.259 -59.790 1.00 95.75 99 ARG A CA 1
ATOM 795 C C . ARG A 1 99 ? 33.288 10.502 -58.968 1.00 95.75 99 ARG A C 1
ATOM 797 O O . ARG A 1 99 ? 32.984 10.923 -57.859 1.00 95.75 99 ARG A O 1
ATOM 804 N N . SER A 1 100 ? 32.806 9.361 -59.461 1.00 97.06 100 SER A N 1
ATOM 805 C CA . SER A 1 100 ? 31.849 8.532 -58.716 1.00 97.06 100 SER A CA 1
ATOM 806 C C . SER A 1 100 ? 32.415 8.033 -57.382 1.00 97.06 100 SER A C 1
ATOM 808 O O . SER A 1 100 ? 31.693 8.002 -56.389 1.00 97.06 100 SER A O 1
ATOM 810 N N . ILE A 1 101 ? 33.707 7.688 -57.325 1.00 97.19 101 ILE A N 1
ATOM 811 C CA . ILE A 1 101 ? 34.386 7.296 -56.080 1.00 97.19 101 ILE A CA 1
ATOM 812 C C . ILE A 1 101 ? 34.398 8.453 -55.073 1.00 97.19 101 ILE A C 1
ATOM 814 O O . ILE A 1 101 ? 34.145 8.230 -53.890 1.00 97.19 101 ILE A O 1
ATOM 818 N N . ILE A 1 102 ? 34.665 9.684 -55.520 1.00 95.94 102 ILE A N 1
ATOM 819 C CA . ILE A 1 102 ? 34.650 10.870 -54.650 1.00 95.94 102 ILE A CA 1
ATOM 820 C C . ILE A 1 102 ? 33.251 11.087 -54.059 1.00 95.94 102 ILE A C 1
ATOM 822 O O . ILE A 1 102 ? 33.124 11.259 -52.845 1.00 95.94 102 ILE A O 1
ATOM 826 N N . ASP A 1 103 ? 32.205 11.020 -54.883 1.00 96.81 103 ASP A N 1
ATOM 827 C CA . ASP A 1 103 ? 30.824 11.208 -54.425 1.00 96.81 103 ASP A CA 1
ATOM 828 C C . ASP A 1 103 ? 30.401 10.131 -53.419 1.00 96.81 103 ASP A C 1
ATOM 830 O O . ASP A 1 103 ? 29.821 10.443 -52.375 1.00 96.81 103 ASP A O 1
ATOM 834 N N . LEU A 1 104 ? 30.745 8.868 -53.684 1.00 97.31 104 LEU A N 1
ATOM 835 C CA . LEU A 1 104 ? 30.482 7.763 -52.761 1.00 97.31 104 LEU A CA 1
ATOM 836 C C . LEU A 1 104 ? 31.252 7.922 -51.445 1.00 97.31 104 LEU A C 1
ATOM 838 O O . LEU A 1 104 ? 30.685 7.700 -50.377 1.00 97.31 104 LEU A O 1
ATOM 842 N N . ASN A 1 105 ? 32.513 8.356 -51.488 1.00 97.69 105 ASN A N 1
ATOM 843 C CA . ASN A 1 105 ? 33.299 8.611 -50.278 1.00 97.69 105 ASN A CA 1
ATOM 844 C C . ASN A 1 105 ? 32.676 9.712 -49.415 1.00 97.69 105 ASN A C 1
ATOM 846 O O . ASN A 1 105 ? 32.600 9.565 -48.194 1.00 97.69 105 ASN A O 1
ATOM 850 N N . ASN A 1 106 ? 32.172 10.780 -50.035 1.00 97.12 106 ASN A N 1
ATOM 851 C CA . ASN A 1 106 ? 31.469 11.840 -49.317 1.00 97.12 106 ASN A CA 1
ATOM 852 C C . ASN A 1 106 ? 30.196 11.310 -48.639 1.00 97.12 106 ASN A C 1
ATOM 854 O O . ASN A 1 106 ? 29.957 11.613 -47.468 1.00 97.12 106 ASN A O 1
ATOM 858 N N . GLN A 1 107 ? 29.422 10.462 -49.325 1.00 98.06 107 GLN A N 1
ATOM 859 C CA . GLN A 1 107 ? 28.247 9.807 -48.734 1.00 98.06 107 GLN A CA 1
ATOM 860 C C . GLN A 1 107 ? 28.631 8.888 -47.566 1.00 98.06 107 GLN A C 1
ATOM 862 O O . GLN A 1 107 ? 27.986 8.923 -46.520 1.00 98.06 107 GLN A O 1
ATOM 867 N N . ILE A 1 108 ? 29.713 8.111 -47.689 1.00 97.44 108 ILE A N 1
ATOM 868 C CA . ILE A 1 108 ? 30.220 7.252 -46.606 1.00 97.44 108 ILE A CA 1
ATOM 869 C C . ILE A 1 108 ? 30.591 8.081 -45.373 1.00 97.44 108 ILE A C 1
ATOM 871 O O . ILE A 1 108 ? 30.278 7.678 -44.252 1.00 97.44 108 ILE A O 1
ATOM 875 N N . ILE A 1 109 ? 31.233 9.237 -45.556 1.00 97.44 109 ILE A N 1
ATOM 876 C CA . ILE A 1 109 ? 31.590 10.129 -44.444 1.00 97.44 109 ILE A CA 1
ATOM 877 C C . ILE A 1 109 ? 30.330 10.654 -43.746 1.00 97.44 109 ILE A C 1
ATOM 879 O O . ILE A 1 109 ? 30.256 10.598 -42.518 1.00 97.44 109 ILE A O 1
ATOM 883 N N . GLN A 1 110 ? 29.325 11.102 -44.505 1.00 97.56 110 GLN A N 1
ATOM 884 C CA . GLN A 1 110 ? 28.056 11.577 -43.941 1.00 97.56 110 GLN A CA 1
ATOM 885 C C . GLN A 1 110 ? 27.330 10.476 -43.162 1.00 97.56 110 GLN A C 1
ATOM 887 O O . GLN A 1 110 ? 26.93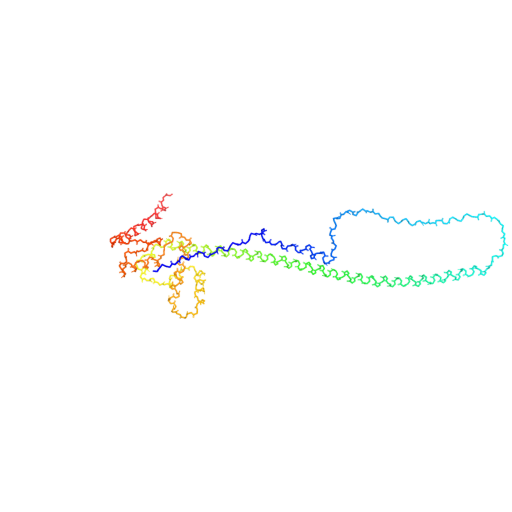2 10.693 -42.017 1.00 97.56 110 GLN A O 1
ATOM 892 N N . MET A 1 111 ? 27.228 9.272 -43.733 1.00 97.81 111 MET A N 1
ATOM 893 C CA . MET A 1 111 ? 26.608 8.129 -43.056 1.00 97.81 111 MET A CA 1
ATOM 894 C C . MET A 1 111 ? 27.339 7.771 -41.759 1.00 97.81 111 MET A C 1
ATOM 896 O O . MET A 1 111 ? 26.701 7.511 -40.742 1.00 97.81 111 MET A O 1
ATOM 900 N N . ARG A 1 112 ? 28.678 7.801 -41.754 1.00 97.62 112 ARG A N 1
ATOM 901 C CA . ARG A 1 112 ? 29.468 7.554 -40.536 1.00 97.62 112 ARG A CA 1
ATOM 902 C C . ARG A 1 112 ? 29.181 8.582 -39.445 1.00 97.62 112 ARG A C 1
ATOM 904 O O . ARG A 1 112 ? 29.034 8.197 -38.292 1.00 97.62 112 ARG A O 1
ATOM 911 N N . GLN A 1 113 ? 29.079 9.863 -39.796 1.00 97.44 113 GLN A N 1
ATOM 912 C CA . GLN A 1 113 ? 28.752 10.920 -38.833 1.00 97.44 113 GLN A CA 1
ATOM 913 C C . GLN A 1 113 ? 27.346 10.746 -38.248 1.00 97.44 113 GLN A C 1
ATOM 915 O O . GLN A 1 113 ? 27.161 10.917 -37.045 1.00 97.44 113 GLN A O 1
ATOM 920 N N . GLN A 1 114 ? 26.368 10.364 -39.073 1.00 97.94 114 GLN A N 1
ATOM 921 C CA . GLN A 1 114 ? 25.008 10.088 -38.605 1.00 97.94 114 GLN A CA 1
ATOM 922 C C . GLN A 1 114 ? 24.964 8.895 -37.645 1.00 97.94 114 GLN A C 1
ATOM 924 O O . GLN A 1 114 ? 24.361 8.997 -36.580 1.00 97.94 114 GLN A O 1
ATOM 929 N N . LEU A 1 115 ? 25.640 7.795 -37.989 1.00 97.88 115 LEU A N 1
ATOM 930 C CA . LEU A 1 115 ? 25.730 6.614 -37.126 1.00 97.88 115 LEU A CA 1
ATOM 931 C C . LEU A 1 115 ? 26.418 6.927 -35.794 1.00 97.88 115 LEU A C 1
ATOM 933 O O . LEU A 1 115 ? 25.990 6.438 -34.751 1.00 97.88 115 LEU A O 1
ATOM 937 N N . GLU A 1 116 ? 27.454 7.766 -35.812 1.00 98.00 116 GLU A N 1
ATOM 938 C CA . GLU A 1 116 ? 28.131 8.215 -34.595 1.00 98.00 116 GLU A CA 1
ATOM 939 C C . GLU A 1 116 ? 27.194 9.029 -33.694 1.00 98.00 116 GLU A C 1
ATOM 941 O O . GLU A 1 116 ? 27.118 8.774 -32.492 1.00 98.00 116 GLU A O 1
ATOM 946 N N . GLY A 1 117 ? 26.434 9.964 -34.276 1.00 97.88 117 GLY A N 1
ATOM 947 C CA . GLY A 1 117 ? 25.435 10.746 -33.547 1.00 97.88 117 GLY A CA 1
ATOM 948 C C . GLY A 1 117 ? 24.359 9.863 -32.914 1.00 97.88 117 GLY A C 1
ATOM 949 O O . GLY A 1 117 ? 24.082 9.990 -31.723 1.00 97.88 117 GLY A O 1
ATOM 950 N N . GLN A 1 118 ? 23.827 8.905 -33.679 1.00 98.06 118 GLN A N 1
ATOM 951 C CA . GLN A 1 118 ? 22.855 7.931 -33.175 1.00 98.06 118 GLN A CA 1
ATOM 952 C C . GLN A 1 118 ? 23.430 7.069 -32.047 1.00 98.06 118 GLN A C 1
ATOM 954 O O . GLN A 1 118 ? 22.732 6.786 -31.076 1.00 98.06 118 GLN A O 1
ATOM 959 N N . ARG A 1 119 ? 24.705 6.665 -32.135 1.00 98.25 119 ARG A N 1
ATOM 960 C CA . ARG A 1 119 ? 25.355 5.892 -31.068 1.00 98.25 119 ARG A CA 1
ATOM 961 C C . ARG A 1 119 ? 25.384 6.673 -29.756 1.00 98.25 119 ARG A C 1
ATOM 963 O O . ARG A 1 119 ? 25.060 6.107 -28.717 1.00 98.25 119 ARG A O 1
ATOM 970 N N . ILE A 1 120 ? 25.764 7.949 -29.809 1.00 98.06 120 ILE A N 1
ATOM 971 C CA . ILE A 1 120 ? 25.836 8.818 -28.627 1.00 98.06 120 ILE A CA 1
ATOM 972 C C . ILE A 1 120 ? 24.442 9.016 -28.020 1.00 98.06 120 ILE A C 1
ATOM 974 O O . ILE A 1 120 ? 24.290 8.921 -26.805 1.00 98.06 120 ILE A O 1
ATOM 978 N N . GLU A 1 121 ? 23.420 9.234 -28.850 1.00 98.06 121 GLU A N 1
ATOM 979 C CA . GLU A 1 121 ? 22.034 9.376 -28.388 1.00 98.06 121 GLU A CA 1
ATOM 980 C C . GLU A 1 121 ? 21.529 8.102 -27.695 1.00 98.06 121 GLU A C 1
ATOM 982 O O . GLU A 1 121 ? 20.963 8.173 -26.606 1.00 98.06 121 GLU A O 1
ATOM 987 N N . ILE A 1 122 ? 21.795 6.923 -28.268 1.00 97.88 122 ILE A N 1
ATOM 988 C CA . ILE A 1 122 ? 21.444 5.635 -27.650 1.00 97.88 122 ILE A CA 1
ATOM 989 C C . ILE A 1 122 ? 22.156 5.457 -26.303 1.00 97.88 122 ILE A C 1
ATOM 991 O O . ILE A 1 122 ? 21.561 4.955 -25.349 1.00 97.88 122 ILE A O 1
ATOM 995 N N . GLU A 1 123 ? 23.425 5.850 -26.206 1.00 98.25 123 GLU A N 1
ATOM 996 C CA . GLU A 1 123 ? 24.189 5.755 -24.962 1.00 98.25 123 GLU A CA 1
ATOM 997 C C . GLU A 1 123 ? 23.619 6.670 -23.869 1.00 98.25 1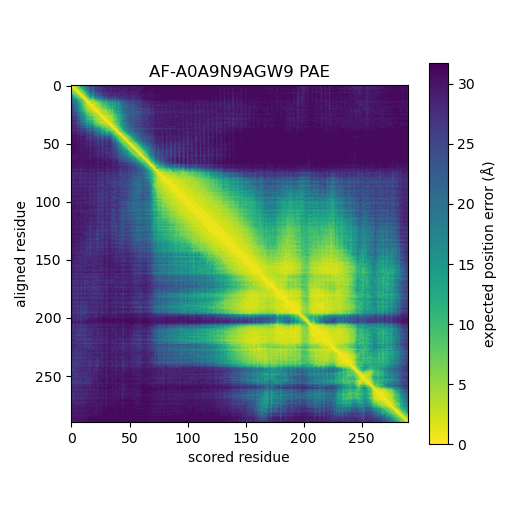23 GLU A C 1
ATOM 999 O O . GLU A 1 123 ? 23.477 6.244 -22.718 1.00 98.25 123 GLU A O 1
ATOM 1004 N N . ASP A 1 124 ? 23.232 7.895 -24.226 1.00 98.19 124 ASP A N 1
ATOM 1005 C CA . ASP A 1 124 ? 22.599 8.828 -23.295 1.00 98.19 124 ASP A CA 1
ATOM 1006 C C . ASP A 1 124 ? 21.217 8.333 -22.845 1.00 98.19 124 ASP A C 1
ATOM 1008 O O . ASP A 1 124 ? 20.937 8.282 -21.646 1.00 98.19 124 ASP A O 1
ATOM 1012 N N . LEU A 1 125 ? 20.388 7.856 -23.778 1.00 98.44 125 LEU A N 1
ATOM 1013 C CA . LEU A 1 125 ? 19.082 7.269 -23.465 1.00 98.44 125 LEU A CA 1
ATOM 1014 C C . LEU A 1 125 ? 19.205 6.055 -22.541 1.00 98.44 125 LEU A C 1
ATOM 1016 O O . LEU A 1 125 ? 18.445 5.935 -21.582 1.00 98.44 125 LEU A O 1
ATOM 1020 N N . ASN A 1 126 ? 20.184 5.180 -22.776 1.00 98.00 126 ASN A N 1
ATOM 1021 C CA . ASN A 1 126 ? 20.440 4.042 -21.895 1.00 98.00 126 ASN A CA 1
ATOM 1022 C C . ASN A 1 126 ? 20.838 4.490 -20.486 1.00 98.00 126 ASN A C 1
ATOM 1024 O O . ASN A 1 126 ? 20.387 3.900 -19.504 1.00 98.00 126 ASN A O 1
ATOM 1028 N N . ARG A 1 127 ? 21.640 5.553 -20.363 1.00 97.88 127 ARG A N 1
ATOM 1029 C CA . ARG A 1 127 ? 22.002 6.125 -19.060 1.00 97.88 127 ARG A CA 1
ATOM 1030 C C . ARG A 1 127 ? 20.785 6.704 -18.342 1.00 97.88 127 ARG A C 1
ATOM 1032 O O . ARG A 1 127 ? 20.618 6.467 -17.147 1.00 97.88 127 ARG A O 1
ATOM 1039 N N . GLN A 1 128 ? 19.931 7.436 -19.056 1.00 98.31 128 GLN A N 1
ATOM 1040 C CA . GLN A 1 128 ? 18.688 7.973 -18.499 1.00 98.31 128 GLN A CA 1
ATOM 1041 C C . GLN A 1 128 ? 17.746 6.853 -18.046 1.00 98.31 128 GLN A C 1
ATOM 1043 O O . GLN A 1 128 ? 17.182 6.926 -16.956 1.00 98.31 128 GLN A O 1
ATOM 1048 N N . LEU A 1 129 ? 17.614 5.798 -18.850 1.00 97.88 129 LEU A N 1
ATOM 1049 C CA . LEU A 1 129 ? 16.786 4.642 -18.527 1.00 97.88 129 LEU A CA 1
ATOM 1050 C C . LEU A 1 129 ? 17.305 3.909 -17.286 1.00 97.88 129 LEU A C 1
ATOM 1052 O O . LEU A 1 129 ? 16.523 3.582 -16.396 1.00 97.88 129 LEU A O 1
ATOM 1056 N N . GLN A 1 130 ? 18.618 3.693 -17.200 1.00 98.06 130 GLN A N 1
ATOM 1057 C CA . GLN A 1 130 ? 19.242 3.070 -16.037 1.00 98.06 130 GLN A CA 1
ATOM 1058 C C . GLN A 1 130 ? 18.979 3.878 -14.763 1.00 98.06 130 GLN A C 1
ATOM 1060 O O . GLN A 1 130 ? 18.548 3.318 -13.756 1.00 98.06 130 GLN A O 1
ATOM 1065 N N . LYS A 1 131 ? 19.144 5.203 -14.834 1.00 98.06 131 LYS A N 1
ATOM 1066 C CA . LYS A 1 131 ? 18.821 6.093 -13.718 1.00 98.06 131 LYS A CA 1
ATOM 1067 C C . LYS A 1 131 ? 17.345 5.994 -13.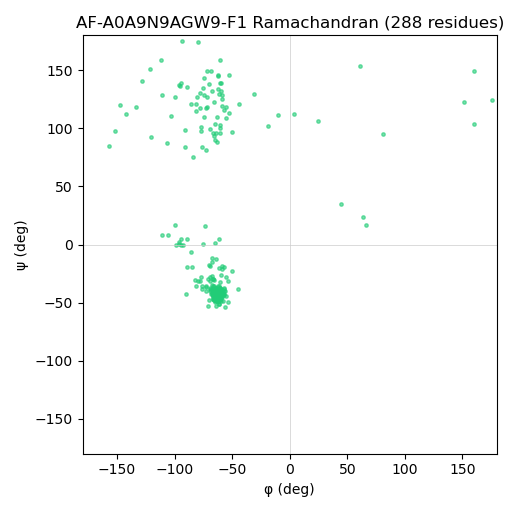320 1.00 98.06 131 LYS A C 1
ATOM 1069 O O . LYS A 1 131 ? 17.041 5.882 -12.142 1.00 98.06 131 LYS A O 1
ATOM 1074 N N . ALA A 1 132 ? 16.426 5.967 -14.285 1.00 97.44 132 ALA A N 1
ATOM 1075 C CA . ALA A 1 132 ? 15.000 5.829 -13.996 1.00 97.44 132 ALA A CA 1
ATOM 1076 C C . ALA A 1 132 ? 14.662 4.499 -13.295 1.00 97.44 132 ALA A C 1
ATOM 1078 O O . ALA A 1 132 ? 13.787 4.467 -12.428 1.00 97.44 132 ALA A O 1
ATOM 1079 N N . TYR A 1 133 ? 15.350 3.404 -13.639 1.00 97.00 133 TYR A N 1
ATOM 1080 C CA . TYR A 1 133 ? 15.205 2.130 -12.928 1.00 97.00 133 TYR A CA 1
ATOM 1081 C C . TYR A 1 133 ? 15.719 2.202 -11.488 1.00 97.00 133 TYR A C 1
ATOM 1083 O O . TYR A 1 133 ? 15.071 1.667 -10.588 1.00 97.00 133 TYR A O 1
ATOM 1091 N N . GLU A 1 134 ? 16.853 2.865 -11.264 1.00 97.62 134 GLU A N 1
ATOM 1092 C CA . GLU A 1 134 ? 17.415 3.089 -9.926 1.00 97.62 134 GLU A CA 1
ATOM 1093 C C . GLU A 1 134 ? 16.484 3.957 -9.070 1.00 97.62 134 GLU A C 1
ATOM 1095 O O . GLU A 1 134 ? 16.114 3.545 -7.969 1.00 97.62 134 GLU A O 1
ATOM 1100 N N . ASP A 1 135 ? 16.006 5.078 -9.615 1.00 97.75 135 ASP A N 1
ATOM 1101 C CA . ASP A 1 135 ? 15.043 5.970 -8.960 1.00 97.75 135 ASP A CA 1
ATOM 1102 C C . ASP A 1 135 ? 13.748 5.209 -8.599 1.00 97.75 135 ASP A C 1
ATOM 1104 O O . ASP A 1 135 ? 13.204 5.346 -7.502 1.00 97.75 135 ASP A O 1
ATOM 1108 N N . MET A 1 136 ? 13.250 4.348 -9.497 1.00 97.00 136 MET A N 1
ATOM 1109 C CA . MET A 1 136 ? 12.059 3.530 -9.237 1.00 97.00 136 MET A CA 1
ATOM 1110 C C . MET A 1 136 ? 12.290 2.503 -8.121 1.00 97.00 136 MET A C 1
ATOM 1112 O O . MET A 1 136 ? 11.396 2.274 -7.300 1.00 97.00 136 MET A O 1
ATOM 1116 N N . ALA A 1 137 ? 13.472 1.886 -8.074 1.00 96.81 137 ALA A N 1
ATOM 1117 C CA . ALA A 1 137 ? 13.837 0.965 -7.004 1.00 96.81 137 ALA A CA 1
ATOM 1118 C C . ALA A 1 137 ? 13.927 1.687 -5.649 1.00 96.81 137 ALA A C 1
ATOM 1120 O O . ALA A 1 137 ? 13.447 1.161 -4.642 1.00 96.81 137 ALA A O 1
ATOM 1121 N N . GLU A 1 138 ? 14.475 2.903 -5.624 1.00 96.75 138 GLU A N 1
ATOM 1122 C CA . GLU A 1 138 ? 14.527 3.740 -4.424 1.00 96.75 138 GLU A CA 1
ATOM 1123 C C . GLU A 1 138 ? 13.121 4.112 -3.937 1.00 96.75 138 GLU A C 1
ATOM 1125 O O . GLU A 1 138 ? 12.795 3.869 -2.774 1.00 96.75 138 GLU A O 1
ATOM 1130 N N . ILE A 1 139 ? 12.247 4.593 -4.829 1.00 95.88 139 ILE A N 1
ATOM 1131 C CA . ILE A 1 139 ? 10.843 4.900 -4.500 1.00 95.88 139 ILE A CA 1
ATOM 1132 C C . ILE A 1 139 ? 10.140 3.675 -3.908 1.00 95.88 139 ILE A C 1
ATOM 1134 O O . ILE A 1 139 ? 9.426 3.784 -2.908 1.00 95.88 139 ILE A O 1
ATOM 1138 N N . HIS A 1 140 ? 10.342 2.499 -4.502 1.00 94.88 140 HIS A N 1
ATOM 1139 C CA . HIS A 1 140 ? 9.754 1.260 -4.002 1.00 94.88 140 HIS A CA 1
ATOM 1140 C C . HIS A 1 140 ? 10.254 0.911 -2.590 1.00 94.88 140 HIS A C 1
ATOM 1142 O O . HIS A 1 140 ? 9.468 0.481 -1.742 1.00 94.88 140 HIS A O 1
ATOM 1148 N N . ASN A 1 141 ? 11.540 1.118 -2.309 1.00 96.06 141 ASN A N 1
ATOM 1149 C CA . ASN A 1 141 ? 12.100 0.889 -0.978 1.00 96.06 141 ASN A CA 1
ATOM 1150 C C . ASN A 1 141 ? 11.538 1.877 0.050 1.00 96.06 141 ASN A C 1
ATOM 1152 O O . ASN A 1 141 ? 11.053 1.437 1.093 1.00 96.06 141 ASN A O 1
ATOM 1156 N N . LEU A 1 142 ? 11.499 3.172 -0.276 1.00 96.50 142 LEU A N 1
ATOM 1157 C CA . LEU A 1 142 ? 10.915 4.208 0.584 1.00 96.50 142 LEU A CA 1
ATOM 1158 C C . LEU A 1 142 ? 9.445 3.911 0.912 1.00 96.50 142 LEU A C 1
ATOM 1160 O O . LEU A 1 142 ? 9.024 4.020 2.064 1.00 96.50 142 LEU A O 1
ATOM 1164 N N . TYR A 1 143 ? 8.667 3.468 -0.079 1.00 94.25 143 TYR A N 1
ATOM 1165 C CA . TYR A 1 143 ? 7.275 3.066 0.129 1.00 94.25 143 TYR A CA 1
ATOM 1166 C C . TYR A 1 143 ? 7.149 1.896 1.116 1.00 94.25 143 TYR A C 1
ATOM 1168 O O . TYR A 1 143 ? 6.295 1.917 2.005 1.00 94.25 143 TYR A O 1
ATOM 1176 N N . ASN A 1 144 ? 8.006 0.880 0.991 1.00 93.50 144 ASN A N 1
ATOM 1177 C CA . ASN A 1 144 ? 7.994 -0.270 1.896 1.00 93.50 144 ASN A CA 1
ATOM 1178 C C . ASN A 1 144 ? 8.394 0.107 3.327 1.00 93.50 144 ASN A C 1
ATOM 1180 O O . ASN A 1 144 ? 7.792 -0.395 4.280 1.00 93.50 144 ASN A O 1
ATOM 1184 N N . GLU A 1 145 ? 9.376 0.995 3.492 1.00 94.44 145 GLU A N 1
ATOM 1185 C CA . GLU A 1 145 ? 9.764 1.521 4.804 1.00 94.44 145 GLU A CA 1
ATOM 1186 C C . GLU A 1 145 ? 8.619 2.295 5.455 1.00 94.44 145 GLU A C 1
ATOM 1188 O O . GLU A 1 145 ? 8.289 2.043 6.617 1.00 94.44 145 GLU A O 1
ATOM 1193 N N . GLN A 1 146 ? 7.948 3.161 4.694 1.00 90.88 146 GLN A N 1
ATOM 1194 C CA . GLN A 1 146 ? 6.782 3.893 5.177 1.00 90.88 146 GLN A CA 1
ATOM 1195 C C . GLN A 1 146 ? 5.645 2.944 5.578 1.00 90.88 146 GLN A C 1
ATOM 1197 O O . GLN A 1 146 ? 5.079 3.080 6.661 1.00 90.88 146 GLN A O 1
ATOM 1202 N N . LEU A 1 147 ? 5.330 1.943 4.750 1.00 88.75 147 LEU A N 1
ATOM 1203 C CA . LEU A 1 147 ? 4.294 0.952 5.053 1.00 88.75 147 LEU A CA 1
ATOM 1204 C C . LEU A 1 147 ? 4.602 0.179 6.343 1.00 88.75 147 LEU A C 1
ATOM 1206 O O . LEU A 1 147 ? 3.704 -0.087 7.146 1.00 88.75 147 LEU A O 1
ATOM 1210 N N . LYS A 1 148 ? 5.873 -0.169 6.561 1.00 92.12 148 LYS A N 1
ATOM 1211 C CA . LYS A 1 148 ? 6.315 -0.818 7.795 1.00 92.12 148 LYS A CA 1
ATOM 1212 C C . LYS A 1 148 ? 6.146 0.108 9.003 1.00 92.12 148 LYS A C 1
ATOM 1214 O O . LYS A 1 148 ? 5.568 -0.327 9.998 1.00 92.12 148 LYS A O 1
ATOM 1219 N N . ALA A 1 149 ? 6.578 1.363 8.899 1.00 91.50 149 ALA A N 1
ATOM 1220 C CA . ALA A 1 149 ? 6.459 2.347 9.973 1.00 91.50 149 ALA A CA 1
ATOM 1221 C C . ALA A 1 149 ? 4.993 2.613 10.364 1.00 91.50 149 ALA A C 1
ATOM 1223 O O . ALA A 1 149 ? 4.657 2.608 11.546 1.00 91.50 149 ALA A O 1
ATOM 1224 N N . GLU A 1 150 ? 4.091 2.759 9.389 1.00 89.69 150 GLU A N 1
ATOM 1225 C CA . GLU A 1 150 ? 2.654 2.952 9.643 1.00 89.69 150 GLU A CA 1
ATOM 1226 C C . GLU A 1 150 ? 2.024 1.749 10.352 1.00 89.69 150 GLU A C 1
ATOM 1228 O O . GLU A 1 150 ? 1.214 1.891 11.274 1.00 89.69 150 GLU A O 1
ATOM 1233 N N . ARG A 1 151 ? 2.429 0.538 9.954 1.00 89.12 151 ARG A N 1
ATOM 1234 C CA . ARG A 1 151 ? 1.985 -0.699 10.599 1.00 89.12 151 ARG A CA 1
ATOM 1235 C C . ARG A 1 151 ? 2.462 -0.770 12.049 1.00 89.12 151 ARG A C 1
ATOM 1237 O O . ARG A 1 151 ? 1.682 -1.144 12.923 1.00 89.12 151 ARG A O 1
ATOM 1244 N N . GLU A 1 152 ? 3.712 -0.404 12.311 1.00 91.88 152 GLU A N 1
ATOM 1245 C CA . GLU A 1 152 ? 4.269 -0.335 13.667 1.00 91.88 152 GLU A CA 1
ATOM 1246 C C . GLU A 1 152 ? 3.553 0.719 14.520 1.00 91.88 152 GLU A C 1
ATOM 1248 O O . GLU A 1 152 ? 3.201 0.433 15.664 1.00 91.88 152 GLU A O 1
ATOM 1253 N N . PHE A 1 153 ? 3.248 1.891 13.959 1.00 91.88 153 PHE A N 1
ATOM 1254 C CA . PHE A 1 153 ? 2.512 2.943 14.659 1.00 91.88 153 PHE A CA 1
ATOM 1255 C C . PHE A 1 153 ? 1.079 2.512 15.009 1.00 91.88 153 PHE A C 1
ATOM 1257 O O . PHE A 1 153 ? 0.622 2.730 16.132 1.00 91.88 153 PHE A O 1
ATOM 1264 N N . LEU A 1 154 ? 0.381 1.831 14.092 1.00 92.31 154 LEU A N 1
ATOM 1265 C CA . LEU A 1 154 ? -0.934 1.241 14.359 1.00 92.31 154 LEU A CA 1
ATOM 1266 C C . LEU A 1 154 ? -0.882 0.209 15.493 1.00 92.31 154 LEU A C 1
ATOM 1268 O O . LEU A 1 154 ? -1.701 0.268 16.410 1.00 92.31 154 LEU A O 1
ATOM 1272 N N . PHE A 1 155 ? 0.072 -0.724 15.457 1.00 91.38 155 PHE A N 1
ATOM 1273 C CA . PHE A 1 155 ? 0.201 -1.723 16.519 1.00 91.38 155 PHE A CA 1
ATOM 1274 C C . PHE A 1 155 ? 0.581 -1.097 17.855 1.00 91.38 155 PHE A C 1
ATOM 1276 O O . PHE A 1 155 ? -0.015 -1.451 18.871 1.00 91.38 155 PHE A O 1
ATOM 1283 N N . GLY A 1 156 ? 1.507 -0.137 17.859 1.00 92.94 156 GLY A N 1
ATOM 1284 C CA . GLY A 1 156 ? 1.867 0.616 19.056 1.00 92.94 156 GLY A CA 1
ATOM 1285 C C . GLY A 1 156 ? 0.653 1.305 19.680 1.00 92.94 156 GLY A C 1
ATOM 1286 O O . GLY A 1 156 ? 0.481 1.258 20.901 1.00 92.94 156 GLY A O 1
ATOM 1287 N N . ASP A 1 157 ? -0.234 1.861 18.851 1.00 93.88 157 ASP A N 1
ATOM 1288 C CA . ASP A 1 157 ? -1.476 2.470 19.320 1.00 93.88 157 ASP A CA 1
ATOM 1289 C C . ASP A 1 157 ? -2.442 1.440 19.935 1.00 93.88 157 ASP A C 1
ATOM 1291 O O . ASP A 1 157 ? -2.914 1.628 21.061 1.00 93.88 157 ASP A O 1
ATOM 1295 N N . VAL A 1 158 ? -2.685 0.309 19.262 1.00 92.56 158 VAL A N 1
ATOM 1296 C CA . VAL A 1 158 ? -3.537 -0.782 19.782 1.00 92.56 158 VAL A CA 1
ATOM 1297 C C . VAL A 1 158 ? -2.984 -1.339 21.096 1.00 92.56 158 VAL A C 1
ATOM 1299 O O . VAL A 1 158 ? -3.727 -1.539 22.060 1.00 92.56 158 VAL A O 1
ATOM 1302 N N . GLU A 1 159 ? -1.674 -1.555 21.178 1.00 91.50 159 GLU A N 1
ATOM 1303 C CA . GLU A 1 159 ? -1.027 -2.007 22.404 1.00 91.50 159 GLU A CA 1
ATOM 1304 C C . GLU A 1 159 ? -1.136 -0.983 23.537 1.00 91.50 159 GLU A C 1
ATOM 1306 O O . GLU A 1 159 ? -1.298 -1.368 24.699 1.00 91.50 159 GLU A O 1
ATOM 1311 N N . SER A 1 160 ? -1.051 0.315 23.225 1.00 92.50 160 SER A N 1
ATOM 1312 C CA . SER A 1 160 ? -1.231 1.378 24.216 1.00 92.50 160 SER A CA 1
ATOM 1313 C C . SER A 1 160 ? -2.622 1.307 24.850 1.00 92.50 160 SER A C 1
ATOM 1315 O O . SER A 1 160 ? -2.735 1.398 26.072 1.00 92.50 160 SER A O 1
ATOM 1317 N N . LEU A 1 161 ? -3.659 1.027 24.053 1.00 90.50 161 LEU A N 1
ATOM 1318 C CA . LEU A 1 161 ? -5.021 0.818 24.543 1.00 90.50 161 LEU A CA 1
ATOM 1319 C C . LEU A 1 161 ? -5.138 -0.447 25.383 1.00 90.50 161 LEU A C 1
ATOM 1321 O O . LEU A 1 161 ? -5.729 -0.414 26.455 1.00 90.50 161 LEU A O 1
ATOM 1325 N N . ILE A 1 162 ? -4.550 -1.557 24.942 1.00 87.19 162 ILE A N 1
ATOM 1326 C CA . ILE A 1 162 ? -4.585 -2.814 25.705 1.00 87.19 162 ILE A CA 1
ATOM 1327 C C . ILE A 1 162 ? -3.925 -2.643 27.076 1.00 87.19 162 ILE A C 1
ATOM 1329 O O . ILE A 1 162 ? -4.390 -3.213 28.060 1.00 87.19 162 ILE A O 1
ATOM 1333 N N . ARG A 1 163 ? -2.842 -1.863 27.154 1.00 88.19 163 ARG A N 1
ATOM 1334 C CA . ARG A 1 163 ? -2.160 -1.558 28.419 1.00 88.19 163 ARG A CA 1
ATOM 1335 C C . ARG A 1 163 ? -2.894 -0.510 29.252 1.00 88.19 163 ARG A C 1
ATOM 1337 O O . ARG A 1 163 ? -2.735 -0.514 30.472 1.00 88.19 163 ARG A O 1
ATOM 1344 N N . ASN A 1 164 ? -3.651 0.384 28.618 1.00 88.25 164 ASN A N 1
ATOM 1345 C CA . ASN A 1 164 ? -4.406 1.413 29.309 1.00 88.25 164 ASN A CA 1
ATOM 1346 C C . ASN A 1 164 ? -5.656 0.805 29.934 1.00 88.25 164 ASN A C 1
ATOM 1348 O O . ASN A 1 164 ? -6.702 0.614 29.330 1.00 88.25 164 ASN A O 1
ATOM 1352 N N . ASN A 1 165 ? -5.515 0.517 31.203 1.00 82.88 165 ASN A N 1
ATOM 1353 C CA . ASN A 1 165 ? -6.523 -0.131 31.994 1.00 82.88 165 ASN A CA 1
ATOM 1354 C C . ASN A 1 165 ? -7.573 0.909 32.472 1.00 82.88 165 ASN A C 1
ATOM 1356 O O . ASN A 1 165 ? -8.781 0.659 32.467 1.00 82.88 165 ASN A O 1
ATOM 1360 N N . GLU A 1 166 ? -7.142 2.133 32.780 1.00 84.75 166 GLU A N 1
ATOM 1361 C CA . GLU A 1 166 ? -7.984 3.220 33.304 1.00 84.75 166 GLU A CA 1
ATOM 1362 C C . GLU A 1 166 ? -9.112 3.656 32.357 1.00 84.75 166 GLU A C 1
ATOM 1364 O O . GLU A 1 166 ? -10.110 4.227 32.808 1.00 84.75 166 GLU A O 1
ATOM 1369 N N . ARG A 1 167 ? -8.994 3.353 31.056 1.00 84.06 167 ARG A N 1
ATOM 1370 C CA . ARG A 1 167 ? -10.011 3.662 30.036 1.00 84.06 167 ARG A CA 1
ATOM 1371 C C . ARG A 1 167 ? -11.383 3.039 30.318 1.00 84.06 167 ARG A C 1
ATOM 1373 O O . ARG A 1 167 ? -12.387 3.550 29.835 1.00 84.06 167 ARG A O 1
ATOM 1380 N N . PHE A 1 168 ? -11.436 1.990 31.140 1.00 80.44 168 PHE A N 1
ATOM 1381 C CA . PHE A 1 168 ? -12.678 1.335 31.560 1.00 80.44 168 PHE A CA 1
ATOM 1382 C C . PHE A 1 168 ? -13.264 1.870 32.872 1.00 80.44 168 PHE A C 1
ATOM 1384 O O . PHE A 1 168 ? -14.302 1.386 33.323 1.00 80.44 168 PHE A O 1
ATOM 1391 N N . SER A 1 169 ? -12.623 2.851 33.510 1.00 81.88 169 SER A N 1
ATOM 1392 C CA . SER A 1 169 ? -13.193 3.487 34.698 1.00 81.88 169 SER A CA 1
ATOM 1393 C C . SER A 1 169 ? -14.513 4.187 34.360 1.00 81.88 169 SER A C 1
ATOM 1395 O O . SER A 1 169 ? -14.681 4.754 33.279 1.00 81.88 169 SER A O 1
ATOM 1397 N N . ILE A 1 170 ? -15.458 4.173 35.304 1.00 73.06 170 ILE A N 1
ATOM 1398 C CA . ILE A 1 170 ? -16.778 4.795 35.116 1.00 73.06 170 ILE A CA 1
ATOM 1399 C C . ILE A 1 170 ? -16.629 6.280 34.771 1.00 73.06 170 ILE A C 1
ATOM 1401 O O . ILE A 1 170 ? -17.326 6.772 33.892 1.00 73.06 170 ILE A O 1
ATOM 1405 N N . GLU A 1 171 ? -15.691 6.984 35.404 1.00 82.00 171 GLU A N 1
ATOM 1406 C CA . GLU A 1 171 ? -15.426 8.397 35.123 1.00 82.00 171 GLU A CA 1
ATOM 1407 C C . GLU A 1 171 ? -14.975 8.626 33.671 1.00 82.00 171 GLU A C 1
ATOM 1409 O O . GLU A 1 171 ? -15.508 9.507 32.991 1.00 82.00 171 GLU A O 1
ATOM 1414 N N . LYS A 1 172 ? -14.057 7.796 33.153 1.00 84.00 172 LYS A N 1
ATOM 1415 C CA . LYS A 1 172 ? -13.605 7.871 31.754 1.00 84.00 172 LYS A CA 1
ATOM 1416 C C . LYS A 1 172 ? -14.705 7.506 30.762 1.00 84.00 172 LYS A C 1
ATOM 1418 O O . LYS A 1 172 ? -14.824 8.164 29.734 1.00 84.00 172 LYS A O 1
ATOM 1423 N N . ILE A 1 173 ? -15.538 6.515 31.075 1.00 78.50 173 ILE A N 1
ATOM 1424 C CA . ILE A 1 173 ? -16.681 6.141 30.229 1.00 78.50 173 ILE A CA 1
ATOM 1425 C C . ILE A 1 173 ? -17.733 7.260 30.209 1.00 78.50 173 ILE A C 1
ATOM 1427 O O . ILE A 1 173 ? -18.262 7.588 29.151 1.00 78.50 173 ILE A O 1
ATOM 1431 N N . MET A 1 174 ? -18.022 7.882 31.355 1.00 75.94 174 MET A N 1
ATOM 1432 C CA . MET A 1 174 ? -19.013 8.964 31.464 1.00 75.94 174 MET A CA 1
ATOM 1433 C C . MET A 1 174 ? -18.567 10.256 30.774 1.00 75.94 174 MET A C 1
ATOM 1435 O O . MET A 1 174 ? -19.406 11.032 30.323 1.00 75.94 174 MET A O 1
ATOM 1439 N N . THR A 1 175 ? -17.258 10.484 30.682 1.00 83.94 175 THR A N 1
ATOM 1440 C CA . THR A 1 175 ? -16.664 11.638 29.990 1.00 83.94 175 THR A CA 1
ATOM 1441 C C . THR A 1 175 ? -16.269 11.331 28.544 1.00 83.94 175 THR A C 1
ATOM 1443 O O . THR A 1 175 ? -15.704 12.188 27.866 1.00 83.94 175 THR A O 1
ATOM 1446 N N . TYR A 1 176 ? -16.584 10.132 28.045 1.00 84.44 176 TYR A N 1
ATOM 1447 C CA . TYR A 1 176 ? -16.232 9.701 26.698 1.00 84.44 176 TYR A CA 1
ATOM 1448 C C . TYR A 1 176 ? -16.874 10.591 25.629 1.00 84.44 176 TYR A C 1
ATOM 1450 O O . TYR A 1 176 ? -18.095 10.768 25.578 1.00 84.44 176 TYR A O 1
ATOM 1458 N N . THR A 1 177 ? -16.053 11.063 24.692 1.00 85.94 177 THR A N 1
ATOM 1459 C CA . THR A 1 177 ? -16.521 11.625 23.426 1.00 85.94 177 THR A CA 1
ATOM 1460 C C . THR A 1 177 ? -15.798 10.945 22.267 1.00 85.94 177 THR A C 1
ATOM 1462 O O . THR A 1 177 ? -14.596 10.681 22.332 1.00 85.94 177 THR A O 1
ATOM 1465 N N . SER A 1 178 ? -16.517 10.668 21.172 1.00 88.81 178 SER A N 1
ATOM 1466 C CA . SER A 1 178 ? -15.900 10.061 19.984 1.00 88.81 178 SER A CA 1
ATOM 1467 C C . SER A 1 178 ? -14.797 10.943 19.402 1.00 88.81 178 SER A C 1
ATOM 1469 O O . SER A 1 178 ? -13.812 10.417 18.906 1.00 88.81 178 SER A O 1
ATOM 1471 N N . GLN A 1 179 ? -14.923 12.270 19.506 1.00 89.19 179 GLN A N 1
ATOM 1472 C CA . GLN A 1 179 ? -13.887 13.195 19.052 1.00 89.19 179 GLN A CA 1
ATOM 1473 C C . GLN A 1 179 ? -12.593 13.030 19.852 1.00 89.19 179 GLN A C 1
ATOM 1475 O O . GLN A 1 179 ? -11.535 12.837 19.259 1.00 89.19 179 GLN A O 1
ATOM 1480 N N . ASP A 1 180 ? -12.668 13.085 21.183 1.00 89.44 180 ASP A N 1
ATOM 1481 C CA . ASP A 1 180 ? -11.478 12.986 22.033 1.00 89.44 180 ASP A CA 1
ATOM 1482 C C . ASP A 1 180 ? -10.841 11.604 21.920 1.00 89.44 180 ASP A C 1
ATOM 1484 O O . ASP A 1 180 ? -9.617 11.477 21.905 1.00 89.44 180 ASP A O 1
ATOM 1488 N N . TRP A 1 181 ? -11.660 10.561 21.778 1.00 90.62 181 TRP A N 1
ATOM 1489 C CA . TRP A 1 181 ? -11.158 9.218 21.531 1.00 90.62 181 TRP A CA 1
ATOM 1490 C C . TRP A 1 181 ? -10.369 9.156 20.218 1.00 90.62 181 TRP A C 1
ATOM 1492 O O . TRP A 1 181 ? -9.214 8.731 20.243 1.00 90.62 181 TRP A O 1
ATOM 1502 N N . LEU A 1 182 ? -10.941 9.655 19.111 1.00 92.38 182 LEU A N 1
ATOM 1503 C CA . LEU A 1 182 ? -10.310 9.700 17.782 1.00 92.38 182 LEU A CA 1
ATOM 1504 C C . LEU A 1 182 ? -9.037 10.551 17.748 1.00 92.38 182 LEU A C 1
ATOM 1506 O O . LEU A 1 182 ? -8.059 10.154 17.117 1.00 92.38 182 LEU A O 1
ATOM 1510 N N . ASN A 1 183 ? -9.016 11.684 18.452 1.00 91.81 183 ASN A N 1
ATOM 1511 C CA . ASN A 1 183 ? -7.843 12.561 18.543 1.00 91.81 183 ASN A CA 1
ATOM 1512 C C . ASN A 1 183 ? -6.622 11.847 19.144 1.00 91.81 183 ASN A C 1
ATOM 1514 O O . ASN A 1 183 ? -5.488 12.211 18.852 1.00 91.81 183 ASN A O 1
ATOM 1518 N N . ASN A 1 184 ? -6.856 10.824 19.966 1.00 90.62 184 ASN A N 1
ATOM 1519 C CA . ASN A 1 184 ? -5.806 10.046 20.613 1.00 90.62 184 ASN A CA 1
ATOM 1520 C C . ASN A 1 184 ? -5.456 8.748 19.865 1.00 90.62 184 ASN A C 1
ATOM 1522 O O . ASN A 1 184 ? -4.656 7.972 20.380 1.00 90.62 184 ASN A O 1
ATOM 1526 N N . ARG A 1 185 ? -6.074 8.464 18.708 1.00 92.06 185 ARG A N 1
ATOM 1527 C CA . ARG A 1 185 ? -5.785 7.268 17.894 1.00 92.06 185 ARG A CA 1
ATOM 1528 C C . ARG A 1 185 ? -4.746 7.555 16.807 1.00 92.06 185 ARG A C 1
ATOM 1530 O O . ARG A 1 185 ? -4.366 8.704 16.573 1.00 92.06 185 ARG A O 1
ATOM 1537 N N . ASN A 1 186 ? -4.343 6.512 16.082 1.00 93.31 186 ASN A N 1
ATOM 1538 C CA . ASN A 1 186 ? -3.576 6.636 14.845 1.00 93.31 186 ASN A CA 1
ATOM 1539 C C . ASN A 1 186 ? -4.306 7.541 13.826 1.00 93.31 186 ASN A C 1
ATOM 1541 O O . ASN A 1 186 ? -5.318 7.159 13.233 1.00 93.31 186 ASN A O 1
ATOM 1545 N N . GLN A 1 187 ? -3.757 8.739 13.600 1.00 92.25 187 GLN A N 1
ATOM 1546 C CA . GLN A 1 187 ? -4.385 9.771 12.771 1.00 92.25 187 GLN A CA 1
ATOM 1547 C C . GLN A 1 187 ? -4.468 9.406 11.286 1.00 92.25 187 GLN A C 1
ATOM 1549 O O . GLN A 1 187 ? -5.385 9.860 10.604 1.00 92.25 187 GLN A O 1
ATOM 1554 N N . VAL A 1 188 ? -3.563 8.567 10.781 1.00 91.06 188 VAL A N 1
ATOM 1555 C CA . VAL A 1 188 ? -3.593 8.108 9.386 1.00 91.06 188 VAL A CA 1
ATOM 1556 C C . VAL A 1 188 ? -4.822 7.235 9.157 1.00 91.06 188 VAL A C 1
ATOM 1558 O O . VAL A 1 188 ? -5.592 7.478 8.225 1.00 91.06 188 VAL A O 1
ATOM 1561 N N . VAL A 1 189 ? -5.078 6.284 10.060 1.00 92.19 189 VAL A N 1
ATOM 1562 C CA . VAL A 1 189 ? -6.283 5.441 10.006 1.00 92.19 189 VAL A CA 1
ATOM 1563 C C . VAL A 1 189 ? -7.545 6.279 10.207 1.00 92.19 189 VAL A C 1
ATOM 1565 O O . VAL A 1 189 ? -8.508 6.108 9.459 1.00 92.19 189 VAL A O 1
ATOM 1568 N N . VAL A 1 190 ? -7.533 7.227 11.151 1.00 92.62 190 VAL A N 1
ATOM 1569 C CA . VAL A 1 190 ? -8.656 8.157 11.364 1.00 92.62 190 VAL A CA 1
ATOM 1570 C C . VAL A 1 190 ? -8.990 8.909 10.080 1.00 92.62 190 VAL A C 1
ATOM 1572 O O . VAL A 1 190 ? -10.124 8.830 9.615 1.00 92.62 190 VAL A O 1
ATOM 1575 N N . LYS A 1 191 ? -8.013 9.575 9.456 1.00 91.94 191 LYS A N 1
ATOM 1576 C CA . LYS A 1 191 ? -8.222 10.362 8.230 1.00 91.94 191 LYS A CA 1
ATOM 1577 C C . LYS A 1 191 ? -8.659 9.505 7.049 1.00 91.94 191 LYS A C 1
ATOM 1579 O O . LYS A 1 191 ? -9.512 9.929 6.265 1.00 91.94 191 LYS A O 1
ATOM 1584 N N . PHE A 1 192 ? -8.118 8.295 6.931 1.00 91.69 192 PHE A N 1
ATOM 1585 C CA . PHE A 1 192 ? -8.530 7.343 5.906 1.00 91.69 192 PHE A CA 1
ATOM 1586 C C . PHE A 1 192 ? -10.011 6.962 6.055 1.00 91.69 192 PHE A C 1
ATOM 1588 O O . PHE A 1 192 ? -10.783 7.103 5.106 1.00 91.69 192 PHE A O 1
ATOM 1595 N N . ILE A 1 193 ? -10.437 6.558 7.254 1.00 92.19 193 ILE A N 1
ATOM 1596 C CA . ILE A 1 193 ? -11.835 6.188 7.520 1.00 92.19 193 ILE A CA 1
ATOM 1597 C C . ILE A 1 193 ? -12.765 7.397 7.414 1.00 92.19 193 ILE A C 1
ATOM 1599 O O . ILE A 1 193 ? -13.839 7.283 6.822 1.00 92.19 193 ILE A O 1
ATOM 1603 N N . GLU A 1 194 ? -12.351 8.564 7.909 1.00 89.88 194 GLU A N 1
ATOM 1604 C CA . GLU A 1 194 ? -13.086 9.812 7.709 1.00 89.88 194 GLU A CA 1
ATOM 1605 C C . GLU A 1 194 ? -13.337 10.043 6.218 1.00 89.88 194 GLU A C 1
ATOM 1607 O O . GLU A 1 194 ? -14.484 10.247 5.832 1.00 89.88 194 GLU A O 1
ATOM 1612 N N . THR A 1 195 ? -12.314 9.939 5.368 1.00 89.00 195 THR A N 1
ATOM 1613 C CA . THR A 1 195 ? -12.450 10.129 3.914 1.00 89.00 195 THR A CA 1
ATOM 1614 C C . THR A 1 195 ? -13.469 9.163 3.307 1.00 89.00 195 THR A C 1
ATOM 1616 O O . THR A 1 195 ? -14.330 9.578 2.531 1.00 89.00 195 THR A O 1
ATOM 1619 N N . LEU A 1 196 ? -13.436 7.886 3.703 1.00 87.38 196 LEU A N 1
ATOM 1620 C CA . LEU A 1 196 ? -14.401 6.890 3.229 1.00 87.38 196 LEU A CA 1
ATOM 1621 C C . LEU A 1 196 ? -15.840 7.212 3.657 1.00 87.38 196 LEU A C 1
ATOM 1623 O O . LEU A 1 196 ? -16.770 7.023 2.875 1.00 87.38 196 LEU A O 1
ATOM 1627 N N . ILE A 1 197 ? -16.029 7.724 4.873 1.00 83.25 197 ILE A N 1
ATOM 1628 C CA . ILE A 1 197 ? -17.344 8.106 5.405 1.00 83.25 197 ILE A CA 1
ATOM 1629 C C . ILE A 1 197 ? -17.863 9.394 4.740 1.00 83.25 197 ILE A C 1
ATOM 1631 O O . ILE A 1 197 ? -19.066 9.503 4.491 1.00 83.25 197 ILE A O 1
ATOM 1635 N N . HIS A 1 198 ? -16.982 10.349 4.418 1.00 71.50 198 HIS A N 1
ATOM 1636 C CA . HIS A 1 198 ? -17.333 11.633 3.792 1.00 71.50 198 HIS A CA 1
ATOM 1637 C C . HIS A 1 198 ? -17.791 11.516 2.331 1.00 71.50 198 HIS A C 1
ATOM 1639 O O . HIS A 1 198 ? -18.446 12.431 1.840 1.00 71.50 198 HIS A O 1
ATOM 1645 N N . ASN A 1 199 ? -17.515 10.401 1.651 1.00 61.88 199 ASN A N 1
ATOM 1646 C CA . ASN A 1 199 ? -18.006 10.164 0.288 1.00 61.88 199 ASN A CA 1
ATOM 1647 C C . ASN A 1 199 ? -19.538 9.990 0.204 1.00 61.88 199 ASN A C 1
ATOM 1649 O O . ASN A 1 199 ? -20.098 10.030 -0.891 1.00 61.88 199 ASN A O 1
ATOM 1653 N N . ASN A 1 200 ? -20.232 9.827 1.335 1.00 63.12 200 ASN A N 1
ATOM 1654 C CA . ASN A 1 200 ? -21.692 9.845 1.381 1.00 63.12 200 ASN A CA 1
ATOM 1655 C C . ASN A 1 200 ? -22.185 11.297 1.504 1.00 63.12 200 ASN A C 1
ATOM 1657 O O . ASN A 1 200 ? -21.850 11.985 2.465 1.00 63.12 200 ASN A O 1
ATOM 1661 N N . GLN A 1 201 ? -22.992 11.751 0.538 1.00 57.06 201 GLN A N 1
ATOM 1662 C CA . GLN A 1 201 ? -23.444 13.143 0.336 1.00 57.06 201 GLN A CA 1
ATOM 1663 C C . GLN A 1 201 ? -24.273 13.766 1.481 1.00 57.06 201 GLN A C 1
ATOM 1665 O O . GLN A 1 201 ? -24.737 14.899 1.352 1.00 57.06 201 GLN A O 1
ATOM 1670 N N . ASP A 1 202 ? -24.452 13.079 2.609 1.00 59.50 202 ASP A N 1
ATOM 1671 C CA . ASP A 1 202 ? -25.238 13.594 3.720 1.00 59.50 202 ASP A CA 1
ATOM 1672 C C . ASP A 1 202 ? -24.430 14.567 4.596 1.00 59.50 202 ASP A C 1
ATOM 1674 O O . ASP A 1 202 ? -23.408 14.255 5.224 1.00 59.50 202 ASP A O 1
ATOM 1678 N N . THR A 1 203 ? -24.949 15.786 4.687 1.00 57.97 203 THR A N 1
ATOM 1679 C CA . THR A 1 203 ? -24.537 16.862 5.598 1.00 57.97 203 THR A CA 1
ATOM 1680 C C . THR A 1 203 ? -24.970 16.621 7.052 1.00 57.97 203 THR A C 1
ATOM 1682 O O . THR A 1 203 ? -24.931 17.545 7.865 1.00 57.97 203 THR A O 1
ATOM 1685 N N . THR A 1 204 ? -25.360 15.396 7.424 1.00 57.75 204 THR A N 1
ATOM 1686 C CA . THR A 1 204 ? -25.789 15.060 8.790 1.00 57.75 204 THR A CA 1
ATOM 1687 C C . THR A 1 204 ? -24.683 15.265 9.827 1.00 57.75 204 THR A C 1
ATOM 1689 O O . THR A 1 204 ? -23.491 15.114 9.549 1.00 57.75 204 THR A O 1
ATOM 1692 N N . LEU A 1 205 ? -25.134 15.672 11.025 1.00 60.12 205 LEU A N 1
ATOM 1693 C CA . LEU A 1 205 ? -24.376 16.171 12.176 1.00 60.12 205 LEU A CA 1
ATOM 1694 C C . LEU A 1 205 ? -22.962 15.583 12.310 1.00 60.12 205 LEU A C 1
ATOM 1696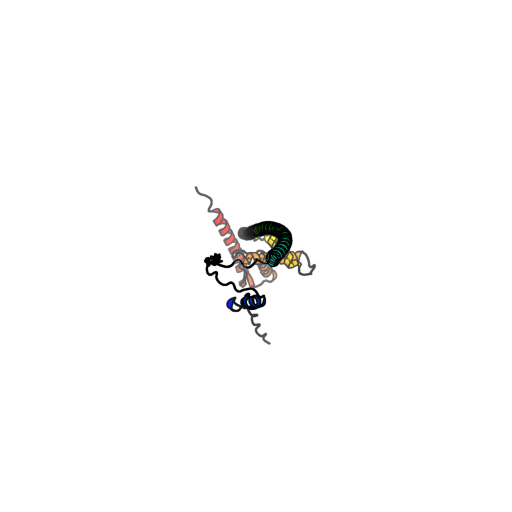 O O . LEU A 1 205 ? -22.789 14.370 12.414 1.00 60.12 205 LEU A O 1
ATOM 1700 N N . SER A 1 206 ? -21.968 16.464 12.469 1.00 74.75 206 SER A N 1
ATOM 1701 C CA . SER A 1 206 ? -20.561 16.116 12.732 1.00 74.75 206 SER A CA 1
ATOM 1702 C C . SER A 1 206 ? -20.388 15.024 13.799 1.00 74.75 206 SER A C 1
ATOM 1704 O O . SER A 1 206 ? -19.579 14.118 13.631 1.00 74.75 206 SER A O 1
ATOM 1706 N N . LYS A 1 207 ? -21.216 15.041 14.852 1.00 78.31 207 LYS A N 1
ATOM 1707 C CA . LYS A 1 207 ? -21.207 14.044 15.935 1.00 78.31 207 LYS A CA 1
ATOM 1708 C C . LYS A 1 207 ? -21.488 12.612 15.466 1.00 78.31 207 LYS A C 1
ATOM 1710 O O . LY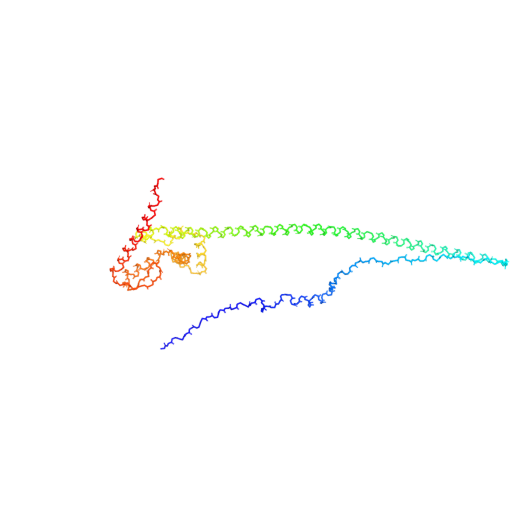S A 1 207 ? -20.823 11.692 15.931 1.00 78.31 207 LYS A O 1
ATOM 1715 N N . GLU A 1 208 ? -22.441 12.411 14.555 1.00 82.62 208 GLU A N 1
ATOM 1716 C CA . GLU A 1 208 ? -22.752 11.078 14.017 1.00 82.62 208 GLU A CA 1
ATOM 1717 C C . GLU A 1 208 ? -21.586 10.553 13.175 1.00 82.62 208 GLU A C 1
ATOM 1719 O O . GLU A 1 208 ? -21.239 9.376 13.261 1.00 82.62 208 GLU A O 1
ATOM 1724 N N . LYS A 1 209 ? -20.942 11.439 12.406 1.00 84.25 209 LYS A N 1
ATOM 1725 C CA . LYS A 1 209 ? -19.757 11.097 11.613 1.00 84.25 209 LYS A CA 1
ATOM 1726 C C . LYS A 1 209 ? -18.612 10.649 12.513 1.00 84.25 209 LYS A C 1
ATOM 1728 O O . LYS A 1 209 ? -18.086 9.565 12.295 1.00 84.25 209 LYS A O 1
ATOM 1733 N N . PHE A 1 210 ? -18.301 11.406 13.567 1.00 87.38 210 PHE A N 1
ATOM 1734 C CA . PHE A 1 210 ? -17.275 11.008 14.535 1.00 87.38 210 PHE A CA 1
ATOM 1735 C C . PHE A 1 210 ? -17.598 9.678 15.210 1.00 87.38 210 PHE A C 1
ATOM 1737 O O . PHE A 1 210 ? -16.716 8.837 15.350 1.00 87.38 210 PHE A O 1
ATOM 1744 N N . PHE A 1 211 ? -18.858 9.442 15.576 1.00 88.62 211 PHE A N 1
ATOM 1745 C CA . PHE A 1 211 ? -19.251 8.162 16.154 1.00 88.62 211 PHE A CA 1
ATOM 1746 C C . PHE A 1 211 ? -19.070 6.999 15.166 1.00 88.62 211 PHE A C 1
ATOM 1748 O O . PHE A 1 211 ? -18.470 5.988 15.522 1.00 88.62 211 PHE A O 1
ATOM 1755 N N . LYS A 1 212 ? -19.510 7.147 13.907 1.00 88.81 212 LYS A N 1
ATOM 1756 C CA . LYS A 1 212 ? -19.299 6.134 12.856 1.00 88.81 212 LYS A CA 1
ATOM 1757 C C . LYS A 1 212 ? -17.813 5.855 12.636 1.00 88.81 212 LYS A C 1
ATOM 1759 O O . LYS A 1 212 ? -17.425 4.691 12.584 1.00 88.81 212 LYS A O 1
ATOM 1764 N N . THR A 1 213 ? -16.989 6.899 12.557 1.00 91.50 213 THR A N 1
ATOM 1765 C CA . THR A 1 213 ? -15.531 6.766 12.446 1.00 91.50 213 THR A CA 1
ATOM 1766 C C . THR A 1 213 ? -14.967 5.988 13.635 1.00 91.50 213 THR A C 1
ATOM 1768 O O . THR A 1 213 ? -14.234 5.023 13.433 1.00 91.50 213 THR A O 1
ATOM 1771 N N . ALA A 1 214 ? -15.348 6.350 14.864 1.00 91.94 214 ALA A N 1
ATOM 1772 C CA . ALA A 1 214 ? -14.867 5.689 16.074 1.00 91.94 214 ALA A CA 1
ATOM 1773 C C . ALA A 1 214 ? -15.238 4.201 16.107 1.00 91.94 214 ALA A C 1
ATOM 1775 O O . ALA A 1 214 ? -14.369 3.369 16.342 1.00 91.94 214 ALA A O 1
ATOM 1776 N N . VAL A 1 215 ? -16.486 3.855 15.780 1.00 90.31 215 VAL A N 1
ATOM 1777 C CA . VAL A 1 215 ? -16.956 2.460 15.716 1.00 90.31 215 VAL A CA 1
ATOM 1778 C C . VAL A 1 215 ?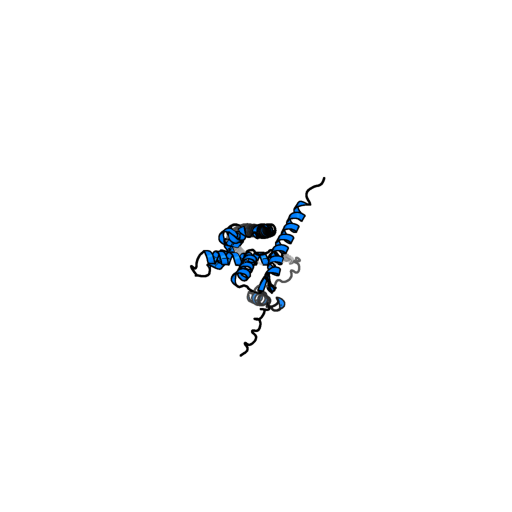 -16.192 1.645 14.670 1.00 90.31 215 VAL A C 1
ATOM 1780 O O . VAL A 1 215 ? -15.832 0.498 14.924 1.00 90.31 215 VAL A O 1
ATOM 1783 N N . VAL A 1 216 ? -15.931 2.212 13.488 1.00 92.62 216 VAL A N 1
ATOM 1784 C CA . VAL A 1 216 ? -15.185 1.505 12.435 1.00 92.62 216 VAL A CA 1
ATOM 1785 C C . VAL A 1 216 ? -13.737 1.260 12.860 1.00 92.62 216 VAL A C 1
ATOM 1787 O O . VAL A 1 216 ? -13.224 0.161 12.660 1.00 92.62 216 VAL A O 1
ATOM 1790 N N . ILE A 1 217 ? -13.080 2.247 13.471 1.00 93.00 217 ILE A N 1
ATOM 1791 C CA . ILE A 1 217 ? -11.697 2.102 13.952 1.00 93.00 217 ILE A CA 1
ATOM 1792 C C . ILE A 1 217 ? -11.616 1.097 15.099 1.00 93.00 217 ILE A C 1
ATOM 1794 O O . ILE A 1 217 ? -10.736 0.243 15.094 1.00 93.00 217 ILE A O 1
ATOM 1798 N N . ASP A 1 218 ? -12.557 1.147 16.035 1.00 91.62 218 ASP A N 1
ATOM 1799 C CA . ASP A 1 218 ? -12.679 0.185 17.130 1.00 91.62 218 ASP A CA 1
ATOM 1800 C C . ASP A 1 218 ? -12.817 -1.257 16.605 1.00 91.62 218 ASP A C 1
ATOM 1802 O O . ASP A 1 218 ? -12.097 -2.159 17.041 1.00 91.62 218 ASP A O 1
ATOM 1806 N N . ALA A 1 219 ? -13.636 -1.462 15.567 1.00 90.75 219 ALA A N 1
ATOM 1807 C CA . ALA A 1 219 ? -13.755 -2.753 14.893 1.00 90.75 219 ALA A CA 1
ATOM 1808 C C . ALA A 1 219 ? -12.451 -3.186 14.194 1.00 90.75 219 ALA A C 1
ATOM 1810 O O . ALA A 1 219 ? -12.077 -4.359 14.263 1.00 90.75 219 ALA A O 1
ATOM 1811 N N . ILE A 1 220 ? -11.736 -2.257 13.545 1.00 92.00 220 ILE A N 1
ATOM 1812 C CA . ILE A 1 220 ? -10.416 -2.533 12.954 1.00 92.00 220 ILE A CA 1
ATOM 1813 C C . ILE A 1 220 ? -9.443 -2.978 14.048 1.00 92.00 220 ILE A C 1
ATOM 1815 O O . ILE A 1 220 ? -8.737 -3.968 13.868 1.00 92.00 220 ILE A O 1
ATOM 1819 N N . TYR A 1 221 ? -9.423 -2.297 15.191 1.00 92.62 221 TYR A N 1
ATOM 1820 C CA . TYR A 1 221 ? -8.508 -2.600 16.291 1.00 92.62 221 TYR A CA 1
ATOM 1821 C C . TYR A 1 221 ? -8.801 -3.977 16.893 1.00 92.62 221 TYR A C 1
ATOM 1823 O O . TYR A 1 221 ? -7.874 -4.767 17.093 1.00 92.62 221 TYR A O 1
ATOM 1831 N N . GLY A 1 222 ? -10.081 -4.315 17.075 1.00 87.25 222 GLY A N 1
ATOM 1832 C CA . GLY A 1 222 ? -10.508 -5.654 17.488 1.00 87.25 222 GLY A CA 1
ATOM 1833 C C . GLY A 1 222 ? -10.106 -6.750 16.502 1.00 87.25 222 GLY A C 1
ATOM 1834 O O . GLY A 1 222 ? -9.664 -7.820 16.917 1.00 87.25 222 GLY A O 1
ATOM 1835 N N . ALA A 1 223 ? -10.182 -6.482 15.196 1.00 87.38 223 ALA A N 1
ATOM 1836 C CA . ALA A 1 223 ? -9.737 -7.427 14.172 1.00 87.38 223 ALA A CA 1
ATOM 1837 C C . ALA A 1 223 ? -8.208 -7.607 14.143 1.00 87.38 223 ALA A C 1
ATOM 1839 O O . ALA A 1 223 ? -7.728 -8.691 13.812 1.00 87.38 223 ALA A O 1
ATOM 1840 N N . GLN A 1 224 ? -7.440 -6.565 14.481 1.00 86.19 224 GLN A N 1
ATOM 1841 C CA . GLN A 1 224 ? -5.974 -6.606 14.468 1.00 86.19 224 GLN A CA 1
ATOM 1842 C C . GLN A 1 224 ? -5.379 -7.332 15.673 1.00 86.19 224 GLN A C 1
ATOM 1844 O O . GLN A 1 224 ? -4.306 -7.927 15.557 1.00 86.19 224 GLN A O 1
ATOM 1849 N N . HIS A 1 225 ? -6.036 -7.285 16.833 1.00 83.38 225 HIS A N 1
ATOM 1850 C CA . HIS A 1 225 ? -5.473 -7.860 18.045 1.00 83.38 225 HIS A CA 1
ATOM 1851 C C . HIS A 1 225 ? -6.539 -8.532 18.911 1.00 83.38 225 HIS A C 1
ATOM 1853 O O . HIS A 1 225 ? -7.341 -7.869 19.555 1.00 83.38 225 HIS A O 1
ATOM 1859 N N . GLY A 1 226 ? -6.481 -9.862 19.032 1.00 79.44 226 GLY A N 1
ATOM 1860 C CA . GLY A 1 226 ? -7.503 -10.645 19.744 1.00 79.44 226 GLY A CA 1
ATOM 1861 C C . GLY A 1 226 ? -7.636 -10.371 21.250 1.00 79.44 226 GLY A C 1
ATOM 1862 O O . GLY A 1 226 ? -8.602 -10.810 21.854 1.00 79.44 226 GLY A O 1
ATOM 1863 N N . LYS A 1 227 ? -6.685 -9.654 21.868 1.00 82.69 227 LYS A N 1
ATOM 1864 C CA . LYS A 1 227 ? -6.801 -9.178 23.267 1.00 82.69 227 LYS A CA 1
ATOM 1865 C C . LYS A 1 227 ? -7.352 -7.753 23.392 1.00 82.69 227 LYS A C 1
ATOM 1867 O O . LYS A 1 227 ? -7.404 -7.220 24.498 1.00 82.69 227 LYS A O 1
ATOM 1872 N N . TYR A 1 228 ? -7.649 -7.090 22.278 1.00 86.00 228 TYR A N 1
ATOM 1873 C CA . TYR A 1 228 ? -8.241 -5.763 22.309 1.00 86.00 228 TYR A CA 1
ATOM 1874 C C . TYR A 1 228 ? -9.693 -5.856 22.775 1.00 86.00 228 TYR A C 1
ATOM 1876 O O . TYR A 1 228 ? -10.489 -6.595 22.206 1.00 86.00 228 TYR A O 1
ATOM 1884 N N . VAL A 1 229 ? -10.021 -5.074 23.800 1.00 82.00 229 VAL A N 1
ATOM 1885 C CA . VAL A 1 229 ? -11.385 -4.915 24.311 1.00 82.00 229 VAL A CA 1
ATOM 1886 C C . VAL A 1 229 ? -11.862 -3.503 23.981 1.00 82.00 229 VAL A C 1
ATOM 1888 O O . VAL A 1 229 ? -11.163 -2.528 24.274 1.00 82.00 229 VAL A O 1
ATOM 1891 N N . SER A 1 230 ? -13.043 -3.411 23.376 1.00 83.56 230 SER A N 1
ATOM 1892 C CA . SER A 1 230 ? -13.669 -2.165 22.922 1.00 83.56 230 SER A CA 1
ATOM 1893 C C . SER A 1 230 ? -14.358 -1.417 24.067 1.00 83.56 230 SER A C 1
ATOM 1895 O O . SER A 1 230 ? -15.209 -1.983 24.763 1.00 83.56 230 SER A O 1
ATOM 1897 N N . GLU A 1 231 ? -14.042 -0.127 24.257 1.00 81.75 231 GLU A N 1
ATOM 1898 C CA . GLU A 1 231 ? -14.780 0.709 25.218 1.00 81.75 231 GLU A CA 1
ATOM 1899 C C . GLU A 1 231 ? -16.203 0.989 24.734 1.00 81.75 231 GLU A C 1
ATOM 1901 O O . GLU A 1 231 ? -17.141 1.001 25.533 1.00 81.75 231 GLU A O 1
ATOM 1906 N N . ILE A 1 232 ? -16.376 1.183 23.422 1.00 81.50 232 ILE A N 1
ATOM 1907 C CA . ILE A 1 232 ? -17.672 1.488 22.808 1.00 81.50 232 ILE A CA 1
ATOM 1908 C C . ILE A 1 232 ? -18.628 0.312 23.016 1.00 81.50 232 ILE A C 1
ATOM 1910 O O . ILE A 1 232 ? -19.783 0.494 23.407 1.00 81.50 232 ILE A O 1
ATOM 1914 N N . GLN A 1 233 ? -18.141 -0.907 22.800 1.00 78.19 233 GLN A N 1
ATOM 1915 C CA . GLN A 1 233 ? -18.918 -2.125 22.965 1.00 78.19 233 GLN A CA 1
ATOM 1916 C C . GLN A 1 233 ? -19.247 -2.411 24.431 1.00 78.19 233 GLN A C 1
ATOM 1918 O O . GLN A 1 233 ? -20.370 -2.828 24.744 1.00 78.19 233 GLN A O 1
ATOM 1923 N N . LEU A 1 234 ? -18.304 -2.141 25.337 1.00 75.75 234 LEU A N 1
ATOM 1924 C CA . LEU A 1 234 ? -18.539 -2.240 26.773 1.00 75.75 234 LEU A CA 1
ATOM 1925 C C . LEU A 1 234 ? -19.619 -1.247 27.224 1.00 75.75 234 LEU A C 1
ATOM 1927 O O . LEU A 1 234 ? -20.586 -1.640 27.881 1.00 75.75 234 LEU A O 1
ATOM 1931 N N . ALA A 1 235 ? -19.505 0.020 26.819 1.00 74.31 235 ALA A N 1
ATOM 1932 C CA . ALA A 1 235 ? -20.474 1.063 27.143 1.00 74.31 235 ALA A CA 1
ATOM 1933 C C . ALA A 1 235 ? -21.866 0.743 26.574 1.00 74.31 235 ALA A C 1
ATOM 1935 O O . ALA A 1 235 ? -22.865 0.829 27.291 1.00 74.31 235 ALA A O 1
ATOM 1936 N N . ALA A 1 236 ? -21.948 0.294 25.318 1.00 73.69 236 ALA A N 1
ATOM 1937 C CA . ALA A 1 236 ? -23.205 -0.130 24.701 1.00 73.69 236 ALA A CA 1
ATOM 1938 C C . ALA A 1 236 ? -23.864 -1.284 25.474 1.00 73.69 236 ALA A C 1
ATOM 1940 O O . ALA A 1 236 ? -25.084 -1.296 25.662 1.00 73.69 236 ALA A O 1
ATOM 1941 N N . SER A 1 237 ? -23.065 -2.230 25.970 1.00 70.00 237 SER A N 1
ATOM 1942 C CA . SER A 1 237 ? -23.548 -3.351 26.783 1.00 70.00 237 SER A CA 1
ATOM 1943 C C . SER A 1 237 ? -24.077 -2.889 28.139 1.00 70.00 237 SER A C 1
ATOM 1945 O O . SER A 1 237 ? -25.158 -3.321 28.544 1.00 70.00 237 SER A O 1
ATOM 1947 N N . ALA A 1 238 ? -23.381 -1.957 28.797 1.00 69.25 238 ALA A N 1
ATOM 1948 C CA . ALA A 1 238 ? -23.831 -1.348 30.046 1.00 69.25 238 ALA A CA 1
ATOM 1949 C C . ALA A 1 238 ? -25.146 -0.566 29.869 1.00 69.25 238 ALA A C 1
ATOM 1951 O O . ALA A 1 238 ? -26.058 -0.706 30.683 1.00 69.25 238 ALA A O 1
ATOM 1952 N N . VAL A 1 239 ? -25.297 0.203 28.783 1.00 68.50 239 VAL A N 1
ATOM 1953 C CA . VAL A 1 239 ? -26.545 0.925 28.463 1.00 68.50 239 VAL A CA 1
ATOM 1954 C C . VAL A 1 239 ? -27.686 -0.048 28.184 1.00 68.50 239 VAL A C 1
ATOM 1956 O O . VAL A 1 239 ? -28.773 0.096 28.745 1.00 68.50 239 VAL A O 1
ATOM 1959 N N . LYS A 1 240 ? -27.448 -1.068 27.352 1.00 65.50 240 LYS A N 1
ATOM 1960 C CA . LYS A 1 240 ? -28.441 -2.103 27.034 1.00 65.50 240 LYS A CA 1
ATOM 1961 C C . LYS A 1 240 ? -28.930 -2.812 28.298 1.00 65.50 240 LYS A C 1
ATOM 1963 O O . LYS A 1 240 ? -30.111 -3.132 28.414 1.00 65.50 240 LYS A O 1
ATOM 1968 N N . TYR A 1 241 ? -28.034 -3.035 29.248 1.00 63.06 241 TYR A N 1
ATOM 1969 C CA . TYR A 1 241 ? -28.372 -3.632 30.527 1.00 63.06 241 TYR A CA 1
ATOM 1970 C C . TYR A 1 241 ? -29.182 -2.677 31.421 1.00 63.06 241 TYR A C 1
ATOM 1972 O O . TYR A 1 241 ? -30.280 -3.027 31.851 1.00 63.06 241 TYR A O 1
ATOM 1980 N N . SER A 1 242 ? -28.690 -1.455 31.638 1.00 62.41 242 SER A N 1
ATOM 1981 C CA . SER A 1 242 ? -29.297 -0.474 32.549 1.00 62.41 242 SER A CA 1
ATOM 1982 C C . SER A 1 242 ? -30.645 0.062 32.064 1.00 62.41 242 SER A C 1
ATOM 1984 O O . SER A 1 242 ? -31.573 0.202 32.855 1.00 62.41 242 SER A O 1
ATOM 1986 N N . VAL A 1 243 ? -30.768 0.364 30.769 1.00 62.69 243 VAL A N 1
ATOM 1987 C CA . VAL A 1 243 ? -31.958 1.022 30.203 1.00 62.69 243 VAL A CA 1
ATOM 1988 C C . VAL A 1 243 ? -32.998 0.005 29.751 1.00 62.69 243 VAL A C 1
ATOM 1990 O O . VAL A 1 243 ? -34.186 0.192 29.995 1.00 62.69 243 VAL A O 1
ATOM 1993 N N . ALA A 1 244 ? -32.574 -1.081 29.099 1.00 56.66 244 ALA A N 1
ATOM 1994 C CA . ALA A 1 244 ? -33.509 -2.038 28.509 1.00 56.66 244 ALA A CA 1
ATOM 1995 C C . ALA A 1 244 ? -33.805 -3.249 29.410 1.00 56.66 244 ALA A C 1
ATOM 1997 O O . ALA A 1 244 ? -34.532 -4.141 28.975 1.00 56.66 244 ALA A O 1
ATOM 1998 N N . GLN A 1 245 ? -33.220 -3.319 30.621 1.00 63.31 245 GLN A N 1
ATOM 1999 C CA . GLN A 1 245 ? -33.253 -4.505 31.498 1.00 63.31 245 GLN A CA 1
ATOM 2000 C C . GLN A 1 245 ? -32.980 -5.799 30.713 1.00 63.31 245 GLN A C 1
ATOM 2002 O O . GLN A 1 245 ? -33.598 -6.847 30.928 1.00 63.31 245 GLN A O 1
ATOM 2007 N N . SER A 1 246 ? -32.104 -5.693 29.708 1.00 56.75 246 SER A N 1
ATOM 2008 C CA . SER A 1 246 ? -31.944 -6.730 28.705 1.00 56.75 246 SER A CA 1
ATOM 2009 C C . SER A 1 246 ? -31.380 -7.975 29.364 1.00 56.75 246 SER A C 1
ATOM 2011 O O . SER A 1 246 ? -30.262 -7.949 29.866 1.00 56.75 246 SER A O 1
ATOM 2013 N N . LYS A 1 247 ? -32.104 -9.094 29.250 1.00 61.22 247 LYS A N 1
ATOM 2014 C CA . LYS A 1 247 ? -31.628 -10.426 29.657 1.00 61.22 247 LYS A CA 1
ATOM 2015 C C . LYS A 1 247 ? -30.444 -10.927 28.819 1.00 61.22 247 LYS A C 1
ATOM 2017 O O . LYS A 1 247 ? -30.017 -12.059 29.005 1.00 61.22 247 LYS A O 1
ATOM 2022 N N . MET A 1 248 ? -29.956 -10.140 27.855 1.00 58.84 248 MET A N 1
ATOM 2023 C CA . MET A 1 248 ? -28.862 -10.487 26.948 1.00 58.84 248 MET A CA 1
ATOM 2024 C C . MET A 1 248 ? -27.850 -9.338 26.840 1.00 58.84 248 MET A C 1
ATOM 2026 O O . MET A 1 248 ? -28.196 -8.255 26.347 1.00 58.84 248 MET A O 1
ATOM 2030 N N . ILE A 1 249 ? -26.605 -9.586 27.246 1.00 60.81 249 ILE A N 1
ATOM 2031 C CA . ILE A 1 249 ? -25.477 -8.639 27.214 1.00 60.81 249 ILE A CA 1
ATOM 2032 C C . ILE A 1 249 ? -24.426 -9.088 26.194 1.00 60.81 249 ILE A C 1
ATOM 2034 O O . ILE A 1 249 ? -24.412 -10.254 25.805 1.00 60.81 249 ILE A O 1
ATOM 2038 N N . ILE A 1 250 ? -23.582 -8.166 25.727 1.00 58.78 250 ILE A N 1
ATOM 2039 C CA . ILE A 1 250 ? -22.389 -8.508 24.945 1.00 58.78 250 ILE A CA 1
ATOM 2040 C C . ILE A 1 250 ? -21.199 -8.460 25.908 1.00 58.78 250 ILE A C 1
ATOM 2042 O O . ILE A 1 250 ? -21.045 -7.485 26.641 1.00 58.78 250 ILE A O 1
ATOM 2046 N N . ASN A 1 251 ? -20.412 -9.531 25.982 1.00 55.59 251 ASN A N 1
ATOM 2047 C CA . ASN A 1 251 ? -19.235 -9.571 26.851 1.00 55.59 251 ASN A CA 1
ATOM 2048 C C . ASN A 1 251 ? -18.039 -8.826 26.215 1.00 55.59 251 ASN A C 1
ATOM 2050 O O . ASN A 1 251 ? -18.095 -8.402 25.061 1.00 55.59 251 ASN A O 1
ATOM 2054 N N . ILE A 1 252 ? -16.943 -8.694 26.970 1.00 50.12 252 ILE A N 1
ATOM 2055 C CA . ILE A 1 252 ? -15.685 -8.058 26.525 1.00 50.12 252 ILE A CA 1
ATOM 2056 C C . ILE A 1 252 ? -15.053 -8.717 25.289 1.00 50.12 252 ILE A C 1
ATOM 2058 O O . ILE A 1 252 ? -14.273 -8.077 24.595 1.00 50.12 252 ILE A O 1
ATOM 2062 N N . ASP A 1 253 ? -15.444 -9.956 24.988 1.00 46.28 253 ASP A N 1
ATOM 2063 C CA . ASP A 1 253 ? -14.999 -10.731 23.831 1.00 46.28 253 ASP A CA 1
ATOM 2064 C C . ASP A 1 253 ? -16.025 -10.708 22.681 1.00 46.28 253 ASP A C 1
ATOM 2066 O O . ASP A 1 253 ? -15.990 -11.572 21.807 1.00 46.28 253 ASP A O 1
ATOM 2070 N N . ASN A 1 254 ? -16.987 -9.777 22.689 1.00 52.31 254 ASN A N 1
ATOM 2071 C CA . ASN A 1 254 ? -18.029 -9.634 21.663 1.00 52.31 254 ASN A CA 1
ATOM 2072 C C . ASN A 1 254 ? -19.003 -10.838 21.534 1.00 52.31 254 ASN A C 1
ATOM 2074 O O . ASN A 1 254 ? -19.648 -11.041 20.505 1.00 52.31 254 ASN A O 1
ATOM 2078 N N . HIS A 1 255 ? -19.171 -11.640 22.585 1.00 58.47 255 HIS A N 1
ATOM 2079 C CA . HIS A 1 255 ? -20.146 -12.734 22.625 1.00 58.47 255 HIS A CA 1
ATOM 2080 C C . HIS A 1 255 ? -21.450 -12.298 23.292 1.00 58.47 255 HIS A C 1
ATOM 2082 O O . HIS A 1 255 ? -21.445 -11.667 24.349 1.00 58.47 255 HIS A O 1
ATOM 2088 N N . ILE A 1 256 ? -22.585 -12.687 22.704 1.00 60.19 256 ILE A N 1
ATOM 2089 C CA . ILE A 1 256 ? -23.911 -12.432 23.273 1.00 60.19 256 ILE A CA 1
ATOM 2090 C C . ILE A 1 256 ? -24.219 -13.495 24.336 1.00 60.19 256 ILE A C 1
ATOM 2092 O O . ILE A 1 256 ? -24.380 -14.670 24.007 1.00 60.19 256 ILE A O 1
ATOM 2096 N N . THR A 1 257 ? -24.344 -13.095 25.600 1.00 62.16 257 THR A N 1
ATOM 2097 C CA . THR A 1 257 ? -24.622 -13.994 26.731 1.00 62.16 257 THR A CA 1
ATOM 2098 C C . THR A 1 257 ? -25.903 -13.604 27.466 1.00 62.16 257 THR A C 1
ATOM 2100 O O . THR A 1 257 ? -26.314 -12.444 27.484 1.00 62.16 257 THR A O 1
ATOM 2103 N N . SER A 1 258 ? -26.575 -14.593 28.062 1.00 60.06 258 SER A N 1
ATOM 2104 C CA . SER A 1 258 ? -27.747 -14.378 28.917 1.00 60.06 258 SER A CA 1
ATOM 2105 C C . SER A 1 258 ? -27.308 -13.757 30.248 1.00 60.06 258 SER A C 1
ATOM 2107 O O . SER A 1 258 ? -26.573 -14.398 30.999 1.00 60.06 258 SER A O 1
ATOM 2109 N N . SER A 1 259 ? -27.779 -12.551 30.579 1.00 54.94 259 SER A N 1
ATOM 2110 C CA . SER A 1 259 ? -27.544 -11.917 31.880 1.00 54.94 259 SER A CA 1
ATOM 2111 C C . SER A 1 259 ? -28.451 -12.570 32.927 1.00 54.94 259 SER A C 1
ATOM 2113 O O . SER A 1 259 ? -29.575 -12.127 33.190 1.00 54.94 259 SER A O 1
ATOM 2115 N N . GLY A 1 260 ? -27.998 -13.690 33.481 1.00 53.03 260 GLY A N 1
ATOM 2116 C CA . GLY A 1 260 ? -28.662 -14.364 34.588 1.00 53.03 260 GLY A CA 1
ATOM 2117 C C . GLY A 1 260 ? -28.671 -13.477 35.829 1.00 53.03 260 GLY A C 1
ATOM 2118 O O . GLY A 1 260 ? -27.796 -13.580 36.664 1.00 53.03 260 GLY A O 1
ATOM 2119 N N . SER A 1 261 ? -29.680 -12.621 35.979 1.00 52.12 261 SER A N 1
ATOM 2120 C CA . SER A 1 261 ? -29.880 -11.727 37.128 1.00 52.12 261 SER A CA 1
ATOM 2121 C C . SER A 1 261 ? -28.763 -10.698 37.394 1.00 52.12 261 SER A C 1
ATOM 2123 O O . SER A 1 261 ? -27.589 -10.861 37.071 1.00 52.12 261 SER A O 1
ATOM 2125 N N . TYR A 1 262 ? -29.159 -9.594 38.018 1.00 50.75 262 TYR A N 1
ATOM 2126 C CA . TYR A 1 262 ? -28.302 -8.465 38.375 1.00 50.75 262 TYR A CA 1
ATOM 2127 C C . TYR A 1 262 ? -27.063 -8.828 39.193 1.00 50.75 262 TYR A C 1
ATOM 2129 O O . TYR A 1 262 ? -26.001 -8.247 38.979 1.00 50.75 262 TYR A O 1
ATOM 2137 N N . SER A 1 263 ? -27.151 -9.862 40.026 1.00 56.84 263 SER A N 1
ATOM 2138 C CA . SER A 1 263 ? -26.016 -10.366 40.795 1.00 56.84 263 SER A CA 1
ATOM 2139 C C . SER A 1 263 ? -24.910 -10.958 39.923 1.00 56.84 263 SER A C 1
ATOM 2141 O O . SER A 1 263 ? -23.751 -10.851 40.296 1.00 56.84 263 SER A O 1
ATOM 2143 N N . GLN A 1 264 ? -25.211 -11.540 38.760 1.00 54.44 264 GLN A N 1
ATOM 2144 C 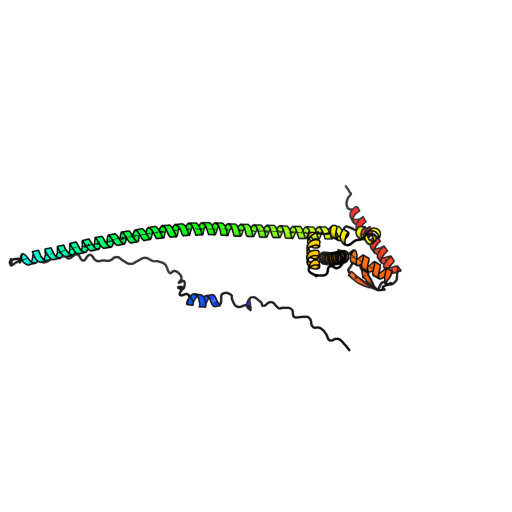CA . GLN A 1 264 ? -24.195 -12.160 37.904 1.00 54.44 264 GLN A CA 1
ATOM 2145 C C . GLN A 1 264 ? -23.468 -11.130 37.035 1.00 54.44 264 GLN A C 1
ATOM 2147 O O . GLN A 1 264 ? -22.284 -11.298 36.773 1.00 54.44 264 GLN A O 1
ATOM 2152 N N . PHE A 1 265 ? -24.134 -10.033 36.652 1.00 57.03 265 PHE A N 1
ATOM 2153 C CA . PHE A 1 265 ? -23.469 -8.880 36.032 1.00 57.03 265 PHE A CA 1
ATOM 2154 C C . PHE A 1 265 ? -22.646 -8.086 37.048 1.00 57.03 265 PHE A C 1
ATOM 2156 O O . PHE A 1 265 ? -21.534 -7.678 36.739 1.00 57.03 265 PHE A O 1
ATOM 2163 N N . GLN A 1 266 ? -23.153 -7.901 38.268 1.00 59.69 266 GLN A N 1
ATOM 2164 C CA . GLN A 1 266 ? -22.385 -7.263 39.331 1.00 59.69 266 GLN A CA 1
ATOM 2165 C C . GLN A 1 266 ? -21.170 -8.111 39.718 1.00 59.69 266 GLN A C 1
ATOM 2167 O O . GLN A 1 266 ? -20.066 -7.585 39.785 1.00 59.69 266 GLN A O 1
ATOM 2172 N N . LYS A 1 267 ? -21.340 -9.434 39.818 1.00 64.56 267 LYS A N 1
ATOM 2173 C CA . LYS A 1 267 ? -20.234 -10.381 39.966 1.00 64.56 267 LYS A CA 1
ATOM 2174 C C . LYS A 1 267 ? -19.279 -10.340 38.772 1.00 64.56 267 LYS A C 1
ATOM 2176 O O . LYS A 1 267 ? -18.084 -10.423 38.979 1.00 64.56 267 LYS A O 1
ATOM 2181 N N . TRP A 1 268 ? -19.771 -10.169 37.544 1.00 63.47 268 TRP A N 1
ATOM 2182 C CA . TRP A 1 268 ? -18.927 -10.009 36.355 1.00 63.47 268 TRP A CA 1
ATOM 2183 C C . TRP A 1 268 ? -18.142 -8.691 36.361 1.00 63.47 268 TRP A C 1
ATOM 2185 O O . TRP A 1 268 ? -16.960 -8.701 36.041 1.00 63.47 268 TRP A O 1
ATOM 2195 N N . LEU A 1 269 ? -18.757 -7.573 36.764 1.00 60.28 269 LEU A N 1
ATOM 2196 C CA . LEU A 1 269 ? -18.056 -6.307 36.982 1.00 60.28 269 LEU A CA 1
ATOM 2197 C C . LEU A 1 269 ? -16.995 -6.471 38.073 1.00 60.28 269 LEU A C 1
ATOM 2199 O O . LEU A 1 269 ? -15.853 -6.083 37.864 1.00 60.28 269 LEU A O 1
ATOM 2203 N N . GLU A 1 270 ? -17.340 -7.086 39.203 1.00 63.28 270 GLU A N 1
ATOM 2204 C CA . GLU A 1 270 ? -16.415 -7.367 40.305 1.00 63.28 270 GLU A CA 1
ATOM 2205 C C . GLU A 1 270 ? -15.270 -8.303 39.873 1.00 63.28 270 GLU A C 1
ATOM 2207 O O . GLU A 1 270 ? -14.110 -7.997 40.129 1.00 63.28 270 GLU A O 1
ATOM 2212 N N . GLU A 1 271 ? -15.553 -9.393 39.154 1.00 64.31 271 GLU A N 1
ATOM 2213 C CA . GLU A 1 271 ? -14.559 -10.317 38.585 1.00 64.31 271 GLU A CA 1
ATOM 2214 C C . GLU A 1 271 ? -13.668 -9.617 37.553 1.00 64.31 271 GLU A C 1
ATOM 2216 O O . GLU A 1 271 ? -12.459 -9.843 37.536 1.00 64.31 271 GLU A O 1
ATOM 2221 N N . PHE A 1 272 ? -14.230 -8.725 36.734 1.00 58.16 272 PHE A N 1
ATOM 2222 C CA . PHE A 1 272 ? -13.477 -7.897 35.795 1.00 58.16 272 PHE A CA 1
ATOM 2223 C C . PHE A 1 272 ? -12.538 -6.938 36.537 1.00 58.16 272 PHE A C 1
ATOM 2225 O O . PHE A 1 272 ? -11.346 -6.904 36.235 1.00 58.16 272 PHE A O 1
ATOM 2232 N N . PHE A 1 273 ? -13.026 -6.231 37.561 1.00 55.56 273 PHE A N 1
ATOM 2233 C CA . PHE A 1 273 ? -12.203 -5.374 38.422 1.00 55.56 273 PHE A CA 1
ATOM 2234 C C . PHE A 1 273 ? -11.099 -6.166 39.143 1.00 55.56 273 PHE A C 1
ATOM 2236 O O . PHE A 1 273 ? -9.970 -5.687 39.266 1.00 55.56 273 PHE A O 1
ATOM 2243 N N . VAL A 1 274 ? -11.380 -7.396 39.583 1.00 56.50 274 VAL A N 1
ATOM 2244 C CA . VAL A 1 274 ? -10.398 -8.278 40.233 1.00 56.50 274 VAL A CA 1
ATOM 2245 C C . VAL A 1 274 ? -9.345 -8.784 39.240 1.00 56.50 274 VAL A C 1
ATOM 2247 O O . VAL A 1 274 ? -8.150 -8.670 39.519 1.00 56.50 274 VAL A O 1
ATOM 2250 N N . ALA A 1 275 ? -9.745 -9.283 38.067 1.00 52.12 275 ALA A N 1
ATOM 2251 C CA . ALA A 1 275 ? -8.827 -9.753 37.023 1.00 52.12 275 ALA A CA 1
ATOM 2252 C C . ALA A 1 275 ? -7.903 -8.627 36.528 1.00 52.12 275 ALA A C 1
ATOM 2254 O O . ALA A 1 275 ? -6.700 -8.811 36.320 1.00 52.12 275 ALA A O 1
ATOM 2255 N N . PHE A 1 276 ? -8.450 -7.424 36.417 1.00 48.97 276 PHE A N 1
ATOM 2256 C CA . PHE A 1 276 ? -7.732 -6.211 36.066 1.00 48.97 276 PHE A CA 1
ATOM 2257 C C . PHE A 1 276 ? -6.695 -5.793 37.122 1.00 48.97 276 PHE A C 1
ATOM 2259 O O . PHE A 1 276 ? -5.549 -5.466 36.785 1.00 48.97 276 PHE A O 1
ATOM 2266 N N . ASN A 1 277 ? -7.054 -5.873 38.406 1.00 48.88 277 ASN A N 1
ATOM 2267 C CA . ASN A 1 277 ? -6.141 -5.573 39.510 1.00 48.88 277 ASN A CA 1
ATOM 2268 C C . ASN A 1 277 ? -5.015 -6.613 39.626 1.00 48.88 277 ASN A C 1
ATOM 2270 O O . ASN A 1 277 ? -3.859 -6.236 39.815 1.00 48.88 277 ASN A O 1
ATOM 2274 N N . MET A 1 278 ? -5.304 -7.900 39.412 1.00 44.88 278 MET A N 1
ATOM 2275 C CA . MET A 1 278 ? -4.277 -8.954 39.407 1.00 44.88 278 MET A CA 1
ATOM 2276 C C . MET A 1 278 ? -3.292 -8.817 38.235 1.00 44.88 278 MET A C 1
ATOM 2278 O O . MET A 1 278 ? -2.093 -9.044 38.396 1.00 44.88 278 MET A O 1
ATOM 2282 N N . THR A 1 279 ? -3.759 -8.378 37.063 1.00 43.69 279 THR A N 1
ATOM 2283 C CA . THR A 1 279 ? -2.884 -8.154 35.894 1.00 43.69 279 THR A CA 1
ATOM 2284 C C . THR A 1 279 ? -1.977 -6.930 36.081 1.00 43.69 279 THR A C 1
ATOM 2286 O O . THR A 1 279 ? -0.852 -6.901 35.581 1.00 43.69 279 THR A O 1
ATOM 2289 N N . SER A 1 280 ? -2.437 -5.937 36.846 1.00 46.66 280 SER A N 1
ATOM 2290 C CA . SER A 1 280 ? -1.660 -4.742 37.200 1.00 46.66 280 SER A CA 1
ATOM 2291 C C . SER A 1 280 ? -0.615 -5.035 38.289 1.00 46.66 280 SER A C 1
ATOM 2293 O O . SER A 1 280 ? 0.503 -4.533 38.212 1.00 46.66 280 SER A O 1
ATOM 2295 N N . GLN A 1 281 ? -0.923 -5.916 39.250 1.00 41.84 281 GLN A N 1
ATOM 2296 C CA . GLN A 1 281 ? 0.011 -6.329 40.311 1.00 41.84 281 GLN A CA 1
ATOM 2297 C C . GLN A 1 281 ? 1.130 -7.260 39.813 1.00 41.84 281 GLN A C 1
ATOM 2299 O O . GLN A 1 281 ? 2.280 -7.094 40.218 1.00 41.84 281 GLN A O 1
ATOM 2304 N N . ASN A 1 282 ? 0.847 -8.162 38.867 1.00 45.00 282 ASN A N 1
ATOM 2305 C CA . ASN A 1 282 ? 1.867 -9.049 38.286 1.00 45.00 282 ASN A CA 1
ATOM 2306 C C . ASN A 1 282 ? 2.919 -8.317 37.425 1.00 45.00 282 ASN A C 1
ATOM 2308 O O . ASN A 1 282 ? 3.975 -8.879 37.147 1.00 45.00 282 ASN A O 1
ATOM 2312 N N . LYS A 1 283 ? 2.672 -7.062 37.018 1.00 43.78 283 LYS A N 1
ATOM 2313 C CA . LYS A 1 283 ? 3.685 -6.208 36.367 1.00 43.78 283 LYS A CA 1
ATOM 2314 C C . LYS A 1 283 ? 4.590 -5.461 37.349 1.00 43.78 283 LYS A C 1
ATOM 2316 O O . LYS A 1 283 ? 5.663 -5.035 36.942 1.00 43.78 283 LYS A O 1
ATOM 2321 N N . ILE A 1 284 ? 4.187 -5.313 38.612 1.00 44.81 284 ILE A N 1
ATOM 2322 C CA . ILE A 1 284 ? 4.955 -4.579 39.632 1.00 44.81 284 ILE A CA 1
ATOM 2323 C C . ILE A 1 284 ? 5.946 -5.513 40.358 1.00 44.81 284 ILE A C 1
ATOM 2325 O O . ILE A 1 284 ? 6.936 -5.048 40.904 1.00 44.81 284 ILE A O 1
ATOM 2329 N N . GLN A 1 285 ? 5.749 -6.837 40.312 1.00 41.84 285 GLN A N 1
ATOM 2330 C CA . GLN A 1 285 ? 6.587 -7.806 41.040 1.00 41.84 285 GLN A CA 1
ATOM 2331 C C . GLN A 1 285 ? 7.830 -8.329 40.287 1.00 41.84 285 GLN A C 1
ATOM 2333 O O . GLN A 1 285 ? 8.522 -9.196 40.812 1.00 41.84 285 GLN A O 1
ATOM 2338 N N . HIS A 1 286 ? 8.150 -7.824 39.087 1.00 45.84 286 HIS A N 1
ATOM 2339 C CA . HIS A 1 286 ? 9.344 -8.256 38.331 1.00 45.84 286 HIS A CA 1
ATOM 2340 C C . HIS A 1 286 ? 10.460 -7.212 38.199 1.00 45.84 286 HIS A C 1
ATOM 2342 O O . HIS A 1 286 ? 11.455 -7.462 37.521 1.00 45.84 286 HIS A O 1
ATOM 2348 N N . THR A 1 287 ? 10.361 -6.089 38.900 1.00 47.97 287 THR A N 1
ATOM 2349 C CA . THR A 1 287 ? 11.502 -5.202 39.139 1.00 47.97 287 THR A CA 1
ATOM 2350 C C . THR A 1 287 ? 11.685 -5.111 40.637 1.00 47.97 287 THR A C 1
ATOM 2352 O O . THR A 1 287 ? 10.952 -4.378 41.286 1.00 47.97 287 THR A O 1
ATOM 2355 N N . ASP A 1 288 ? 12.539 -5.982 41.168 1.00 43.81 288 ASP A N 1
ATOM 2356 C CA . ASP A 1 288 ? 13.490 -5.697 42.248 1.00 43.81 288 ASP A CA 1
ATOM 2357 C C . ASP A 1 288 ? 13.918 -7.012 42.895 1.00 43.81 288 ASP A C 1
ATOM 2359 O O . ASP A 1 288 ? 13.161 -7.619 43.651 1.00 43.81 288 ASP A O 1
ATOM 2363 N N . THR A 1 289 ? 15.132 -7.465 42.564 1.00 33.91 289 THR A N 1
ATOM 2364 C CA . THR A 1 289 ? 16.225 -7.814 43.502 1.00 33.91 289 THR A CA 1
ATOM 2365 C C . THR A 1 289 ? 17.260 -8.735 42.840 1.00 33.91 289 THR A C 1
ATOM 2367 O O . THR A 1 289 ? 16.874 -9.633 42.089 1.00 33.91 289 THR A O 1
ATOM 2370 N N . PRO A 1 290 ? 18.546 -8.667 43.227 1.00 40.97 290 PRO A N 1
ATOM 2371 C CA . PRO A 1 290 ? 19.374 -7.524 43.633 1.00 40.97 290 PRO A CA 1
ATOM 2372 C C . PRO A 1 290 ? 20.392 -7.109 42.552 1.00 40.97 290 PRO A C 1
ATOM 2374 O O . PRO A 1 290 ? 20.836 -7.977 41.766 1.00 40.97 290 PRO A O 1
#

Sequence (290 aa):
MRPKNLRPLSAYLKPKAKDLPCLFAELVEKYSEAGLKSCEENKRFRSDTNEDNVIASIRFDTEEDNEIAPVNHSDVILELDKAKRLLELNQLEIQQKSRSIIDLNNQIIQMRQQLEGQRIEIEDLNRQLQKAYEDMAEIHNLYNEQLKAEREFLFGDVESLIRNNERFSIEKIMTYTSQDWLNNRNQVVVKFIETLIHNNQDTTLSKEKFFKTAVVIDAIYGAQHGKYVSEIQLAASAVKYSVAQSKMIINIDNHITSSGSYSQFQKWLEEFFVAFNMTSQNKIQHTDTP

Radius of gyration: 49.16 Å; Cα contacts (8 Å, |Δi|>4): 98; chains: 1; bounding box: 107×40×142 Å

Secondary structure (DSSP, 8-state):
-PPP-PPPP----PPPGGGSPPTTTTHHHHHHHTTPPP----------------------------------HHHHHHHHHHHHHHHHHHHHHHHHHHHHHHHHHHHHHHHHHHHHHHHHHHHHHHHHHHHHHHHHHHHHHHHHHHHHHHHHHHHHHHHHHHH--GGGSHHHHHT--HHHHHHTS-HHHHHHHHHHHHTS-----HHHHHHHHHHHHHHHHHHH-TT---HHHHHHHHHHHHHH--SEEE-TTS-EEE--HHHHHHHHHHHHHHHHHHHHHTTTTTS---

pLDDT: mean 72.64, std 21.26, range [32.31, 98.44]

Mean predicted aligned error: 20.11 Å

Solvent-accessible surface area (backbone atoms only — not comparable to full-atom values): 17702 Å² total; per-residue (Å²): 137,81,88,76,86,82,75,82,83,76,80,82,77,74,80,54,78,90,78,48,82,62,92,58,68,61,48,63,61,55,46,60,74,67,72,57,80,78,87,71,82,84,78,71,94,69,91,84,82,81,89,80,75,79,80,78,76,81,78,86,82,78,92,74,85,88,76,93,66,82,75,59,66,66,57,60,55,50,54,49,52,52,52,51,54,53,51,54,51,50,50,51,49,52,53,51,53,50,51,54,51,52,55,51,49,53,50,51,52,53,52,50,53,51,53,50,52,51,50,53,51,53,52,50,52,50,52,53,50,52,51,52,53,52,53,51,52,48,53,53,49,53,51,52,53,50,54,49,49,53,51,50,51,46,50,54,46,52,49,50,52,60,68,47,63,67,63,74,36,69,68,48,56,74,68,61,47,45,60,65,54,50,72,74,46,55,59,68,61,50,52,53,46,44,54,64,59,62,72,50,91,68,85,66,57,70,67,59,53,35,42,52,42,40,55,53,50,50,52,51,45,40,73,73,34,91,80,45,64,55,66,67,56,47,51,54,26,52,48,43,38,72,74,64,66,37,56,60,35,48,48,79,83,74,45,83,42,73,49,67,53,71,68,50,52,51,46,46,54,51,50,49,55,48,55,52,50,54,60,55,50,67,67,60,74,78,73,84,85,134

Organism: NCBI:txid1213867